Protein AF-A0A8A1MN86-F1 (afdb_monomer)

Foldseek 3Di:
DDDDDDPVNVVVVVVVPDDPPDDPPDDPDPDQPPPPPDPDPPPPCPPPVVVVPDDDDDDDDDDDDFDFPDLADPVCSPPPQQGADPPPPDCPPPDDVVLLVLLVVLVVVDDALVVDDCPCVLVCLVPVDDPVRNVVLLLLLLLQLQLLVLLLCLLPPPPLVRGNRVSNVSSSVSVSVVSVRSNVNSLVVLVSNPVDVVVSVLSPCCCVNPVVSVVLSVQSVCLSPDSPDHPVVSVVSSCCSVPPVCVVVVVVVVD

Solvent-accessible surface area (backbone atoms only — not comparable to full-atom values): 15766 Å² total; per-residue (Å²): 132,84,78,80,77,50,71,70,56,53,53,52,60,56,55,77,69,63,77,79,89,74,77,94,84,62,82,85,76,84,62,66,81,87,48,92,80,53,82,73,88,67,78,82,75,73,61,73,67,79,80,64,80,82,81,85,84,86,75,83,87,80,92,70,95,71,72,58,51,96,85,60,51,83,92,48,51,78,38,78,51,46,34,73,54,94,87,60,89,56,74,72,81,79,82,56,61,69,50,38,49,51,29,53,55,53,63,74,63,70,82,60,62,84,78,63,84,61,84,59,52,63,52,42,61,70,74,68,45,54,74,67,56,49,52,52,52,54,53,49,44,22,45,49,42,51,46,40,56,57,53,44,52,38,46,59,72,42,55,48,65,54,40,51,42,61,49,54,39,54,31,47,55,50,49,52,54,48,45,52,44,49,37,50,39,36,48,50,51,48,58,70,75,42,76,54,64,71,59,41,51,50,34,67,43,20,59,82,69,34,71,75,45,25,57,53,49,55,57,52,51,49,56,64,72,45,79,83,61,51,71,69,57,43,50,54,53,48,50,39,51,68,61,51,71,43,44,65,55,54,57,60,70,75,105

Secondary structure (DSSP, 8-state):
-PPPPPHHHHHHHHHTT------SSS----SSTT-TT----------TTTTS-----PPPPPS------TT--GGGTT-TTTS--TT--S-PSPS-HHHHHHHHHHHTT---GGG---TTHHHHHHHTS-HHHHHHHHHHHHHHHHHHHHHHHHIIIIIHHH---HHHHHHHHHHHHHHHHHHHHHHHHHHHH---HHHHHHHHTHHHH-HHHHHHHHHHHHHHH-SSS-HHHHHHHHHHIIIIITHHHHHHH--

Organism: Ajellomyces capsulatus (NCBI:txid5037)

Mean predicted aligned error: 13.32 Å

Radius of gyration: 23.54 Å; Cα contacts (8 Å, |Δi|>4): 156; chains: 1; bounding box: 57×56×66 Å

pLDDT: mean 78.23, std 20.49, range [31.75, 98.25]

Structure (mmCIF, N/CA/C/O backbone):
data_AF-A0A8A1MN86-F1
#
_entry.id   AF-A0A8A1MN86-F1
#
loop_
_atom_site.group_PDB
_atom_site.id
_atom_site.type_symbol
_atom_site.label_atom_id
_atom_site.label_alt_id
_atom_site.label_comp_id
_atom_site.label_asym_id
_atom_site.label_entity_id
_atom_site.label_seq_id
_atom_site.pdbx_PDB_ins_code
_atom_site.Cartn_x
_atom_site.Cartn_y
_atom_site.Cartn_z
_atom_site.occupancy
_atom_site.B_iso_or_equiv
_atom_site.auth_seq_id
_atom_site.auth_comp_id
_atom_site.auth_asym_id
_atom_site.auth_atom_id
_atom_site.pdbx_PDB_model_num
ATOM 1 N N . MET A 1 1 ? 13.568 -45.804 -14.606 1.00 40.47 1 MET A N 1
ATOM 2 C CA . MET A 1 1 ? 12.428 -45.077 -14.012 1.00 40.47 1 MET A CA 1
ATOM 3 C C . MET A 1 1 ? 12.443 -43.671 -14.574 1.00 40.47 1 MET A C 1
ATOM 5 O O . MET A 1 1 ? 13.408 -42.960 -14.333 1.00 40.47 1 MET A O 1
ATOM 9 N N . ALA A 1 2 ? 11.468 -43.318 -15.412 1.00 44.22 2 ALA A N 1
ATOM 10 C CA . ALA A 1 2 ? 11.360 -41.963 -15.942 1.00 44.22 2 ALA A CA 1
ATOM 11 C C . ALA A 1 2 ? 10.883 -41.044 -14.810 1.00 44.22 2 ALA A C 1
ATOM 13 O O . ALA A 1 2 ? 9.856 -41.322 -14.192 1.00 44.22 2 ALA A O 1
ATOM 14 N N . ALA A 1 3 ? 11.657 -40.007 -14.492 1.00 52.91 3 ALA A N 1
ATOM 15 C CA . ALA A 1 3 ? 11.275 -39.029 -13.483 1.00 52.91 3 ALA A CA 1
ATOM 16 C C . ALA A 1 3 ? 10.025 -38.279 -13.968 1.00 52.91 3 ALA A C 1
ATOM 18 O O . ALA A 1 3 ? 10.046 -37.673 -15.040 1.00 52.91 3 ALA A O 1
ATOM 19 N N . GLN A 1 4 ? 8.933 -38.350 -13.205 1.00 56.44 4 GLN A N 1
ATOM 20 C CA . GLN A 1 4 ? 7.740 -37.554 -13.479 1.00 56.44 4 GLN A CA 1
ATOM 21 C C . GLN A 1 4 ? 8.091 -36.071 -13.344 1.00 56.44 4 GLN A C 1
ATOM 23 O O . GLN A 1 4 ? 8.589 -35.621 -12.312 1.00 56.44 4 GLN A O 1
ATOM 28 N N . VAL A 1 5 ? 7.855 -35.326 -14.419 1.00 62.66 5 VAL A N 1
ATOM 29 C CA . VAL A 1 5 ? 8.044 -33.879 -14.467 1.00 62.66 5 VAL A CA 1
ATOM 30 C C . VAL A 1 5 ? 6.970 -33.238 -13.592 1.00 62.66 5 VAL A C 1
ATOM 32 O O . VAL A 1 5 ? 5.793 -33.576 -13.704 1.00 62.66 5 VAL A O 1
ATOM 35 N N . THR A 1 6 ? 7.372 -32.341 -12.693 1.00 72.75 6 THR A N 1
ATOM 36 C CA . THR A 1 6 ? 6.434 -31.646 -11.809 1.00 72.75 6 THR A CA 1
ATOM 37 C C . THR A 1 6 ? 5.513 -30.722 -12.617 1.00 72.75 6 THR A C 1
ATOM 39 O O . THR A 1 6 ? 5.948 -30.179 -13.637 1.00 72.75 6 THR A O 1
ATOM 42 N N . PRO A 1 7 ? 4.273 -30.471 -12.158 1.00 65.56 7 PRO A N 1
ATOM 43 C CA . PRO A 1 7 ? 3.337 -29.571 -12.842 1.00 65.56 7 PRO A CA 1
ATOM 44 C C . PRO A 1 7 ? 3.921 -28.175 -13.107 1.00 65.56 7 PRO A C 1
ATOM 46 O O . PRO A 1 7 ? 3.705 -27.592 -14.163 1.00 65.56 7 PRO A O 1
ATOM 49 N N . SER A 1 8 ? 4.752 -27.681 -12.186 1.00 60.06 8 SER A N 1
ATOM 50 C CA . SER A 1 8 ? 5.498 -26.426 -12.322 1.00 60.06 8 SER A CA 1
ATOM 51 C C . SER A 1 8 ? 6.498 -26.436 -13.482 1.00 60.06 8 SER A C 1
ATOM 53 O O . SER A 1 8 ? 6.600 -25.458 -14.215 1.00 60.06 8 SER A O 1
ATOM 55 N N . LYS A 1 9 ? 7.196 -27.555 -13.710 1.00 67.06 9 LYS A N 1
ATOM 56 C CA . LYS A 1 9 ? 8.116 -27.699 -14.848 1.00 67.06 9 LYS A CA 1
ATOM 57 C C . LYS A 1 9 ? 7.381 -27.870 -16.177 1.00 67.06 9 LYS A C 1
ATOM 59 O O . LYS A 1 9 ? 7.894 -27.419 -17.192 1.00 67.06 9 LYS A O 1
ATOM 64 N N . GLN A 1 10 ? 6.190 -28.473 -16.173 1.00 66.19 10 GLN A N 1
ATOM 65 C CA . GLN A 1 10 ? 5.333 -28.544 -17.363 1.00 66.19 10 GLN A CA 1
ATOM 66 C C . GLN A 1 10 ? 4.762 -27.172 -17.752 1.00 66.19 10 GLN A C 1
ATOM 68 O O . GLN A 1 10 ? 4.705 -26.849 -18.937 1.00 66.19 10 GLN A O 1
ATOM 73 N N . ALA A 1 11 ? 4.379 -26.345 -16.775 1.00 57.84 11 ALA A N 1
ATOM 74 C CA . ALA A 1 11 ? 3.943 -24.972 -17.030 1.00 57.84 11 ALA A CA 1
ATOM 75 C C . ALA A 1 11 ? 5.092 -24.113 -17.592 1.00 57.84 11 ALA A C 1
ATOM 77 O O . ALA A 1 11 ? 4.921 -23.455 -18.615 1.00 57.84 11 ALA A O 1
ATOM 78 N N . ALA A 1 12 ? 6.287 -24.211 -17.001 1.00 61.62 12 ALA A N 1
ATOM 79 C CA . ALA A 1 12 ? 7.484 -23.508 -17.469 1.00 61.62 12 ALA A CA 1
ATOM 80 C C . ALA A 1 12 ? 7.867 -23.883 -18.915 1.00 61.62 12 ALA A C 1
ATOM 82 O O . ALA A 1 12 ? 8.094 -23.009 -19.746 1.00 61.62 12 ALA A O 1
ATOM 83 N N . SER A 1 13 ? 7.848 -25.179 -19.251 1.00 64.94 13 SER A N 1
ATOM 84 C CA . SER A 1 13 ? 8.153 -25.654 -20.611 1.00 64.94 13 SER A CA 1
ATOM 85 C C . SER A 1 13 ? 7.095 -25.264 -21.649 1.00 64.94 13 SER A C 1
ATOM 87 O O . SER A 1 13 ? 7.366 -25.240 -22.849 1.00 64.94 13 SER A O 1
ATOM 89 N N . SER A 1 14 ? 5.865 -25.000 -21.201 1.00 54.97 14 SER A N 1
ATOM 90 C CA . SER A 1 14 ? 4.783 -24.532 -22.075 1.00 54.97 14 SER A CA 1
ATOM 91 C C . SER A 1 14 ? 4.965 -23.053 -22.434 1.00 54.97 14 SER A C 1
ATOM 93 O O . SER A 1 14 ? 4.653 -22.659 -23.553 1.00 54.97 14 SER A O 1
ATOM 95 N N . LEU A 1 15 ? 5.558 -22.265 -21.530 1.00 55.06 15 LEU A N 1
ATOM 96 C CA . LEU A 1 15 ? 5.885 -20.853 -21.740 1.00 55.06 15 LEU A CA 1
ATOM 97 C C . LEU A 1 15 ? 7.156 -20.651 -22.586 1.00 55.06 15 LEU A C 1
ATOM 99 O O . LEU A 1 15 ? 7.201 -19.723 -23.385 1.00 55.06 15 LEU A O 1
ATOM 103 N N . GLU A 1 16 ? 8.147 -21.551 -22.510 1.00 51.75 16 GLU A N 1
ATOM 104 C CA . GLU A 1 16 ? 9.351 -21.506 -23.371 1.00 51.75 16 GLU A CA 1
ATOM 105 C C . GLU A 1 16 ? 9.037 -21.604 -24.878 1.00 51.75 16 GLU A C 1
ATOM 107 O O . GLU A 1 16 ? 9.824 -21.162 -25.715 1.00 51.75 16 GLU A O 1
ATOM 112 N N . ASN A 1 17 ? 7.882 -22.173 -25.242 1.00 49.62 17 ASN A N 1
ATOM 113 C CA . ASN A 1 17 ? 7.443 -22.303 -26.635 1.00 49.62 17 ASN A CA 1
ATOM 114 C C . ASN A 1 17 ? 6.568 -21.135 -27.118 1.00 49.62 17 ASN A C 1
ATOM 116 O O . ASN A 1 17 ? 6.141 -21.126 -28.278 1.00 49.62 17 ASN A O 1
ATOM 120 N N . LEU A 1 18 ? 6.306 -20.145 -26.261 1.00 43.28 18 LEU A N 1
ATOM 121 C CA . LEU A 1 18 ? 5.440 -19.015 -26.568 1.00 43.28 18 LEU A CA 1
ATOM 122 C C . LEU A 1 18 ? 6.228 -17.970 -27.376 1.00 43.28 18 LEU A C 1
ATOM 124 O O . LEU A 1 18 ? 6.858 -17.065 -26.843 1.00 43.28 18 LEU A O 1
ATOM 128 N N . LYS A 1 19 ? 6.232 -18.122 -28.704 1.00 45.75 19 LYS A N 1
ATOM 129 C CA . LYS A 1 19 ? 6.794 -17.123 -29.624 1.00 45.75 19 LYS A CA 1
ATOM 130 C C . LYS A 1 19 ? 5.759 -16.036 -29.913 1.00 45.75 19 LYS A C 1
ATOM 132 O O . LYS A 1 19 ? 4.949 -16.189 -30.827 1.00 45.75 19 LYS A O 1
ATOM 137 N N . MET A 1 20 ? 5.816 -14.926 -29.181 1.00 46.72 20 MET A N 1
ATOM 138 C CA . MET A 1 20 ? 5.145 -13.682 -29.573 1.00 46.72 20 MET A CA 1
ATOM 139 C C . MET A 1 20 ? 5.966 -13.006 -30.680 1.00 46.72 20 MET A C 1
ATOM 141 O O . MET A 1 20 ? 6.864 -12.203 -30.443 1.00 46.72 20 MET A O 1
ATOM 145 N N . ASN A 1 21 ? 5.689 -13.367 -31.931 1.00 43.12 21 ASN A N 1
ATOM 146 C CA . ASN A 1 21 ? 6.156 -12.582 -33.070 1.00 43.12 21 ASN A CA 1
ATOM 147 C C . ASN A 1 21 ? 5.342 -11.278 -33.119 1.00 43.12 21 ASN A C 1
ATOM 149 O O . ASN A 1 21 ? 4.258 -11.300 -33.693 1.00 43.12 21 ASN A O 1
ATOM 153 N N . ASP A 1 22 ? 5.815 -10.196 -32.489 1.00 38.94 22 ASP A N 1
ATOM 154 C CA . ASP A 1 22 ? 5.748 -8.811 -33.008 1.00 38.94 22 ASP A CA 1
ATOM 155 C C . ASP A 1 22 ? 6.179 -7.772 -31.936 1.00 38.94 22 ASP A C 1
ATOM 157 O O . ASP A 1 22 ? 5.402 -7.360 -31.079 1.00 38.94 22 ASP A O 1
ATOM 161 N N . SER A 1 23 ? 7.432 -7.308 -32.048 1.00 38.44 23 SER A N 1
ATOM 162 C CA . SER A 1 23 ? 8.033 -6.136 -31.371 1.00 38.44 23 SER A CA 1
ATOM 163 C C . SER A 1 23 ? 7.487 -4.811 -31.993 1.00 38.44 23 SER A C 1
ATOM 165 O O . SER A 1 23 ? 6.906 -4.836 -33.088 1.00 38.44 23 SER A O 1
ATOM 167 N N . PRO A 1 24 ? 7.590 -3.632 -31.339 1.00 42.06 24 PRO A N 1
ATOM 168 C CA . PRO A 1 24 ? 6.611 -2.550 -31.428 1.00 42.06 24 PRO A CA 1
ATOM 169 C C . PRO A 1 24 ? 6.801 -1.657 -32.664 1.00 42.06 24 PRO A C 1
ATOM 171 O O . PRO A 1 24 ? 7.414 -0.594 -32.621 1.00 42.06 24 PRO A O 1
ATOM 174 N N . ALA A 1 25 ? 6.193 -2.055 -33.778 1.00 42.00 25 ALA A N 1
ATOM 175 C CA . ALA A 1 25 ? 5.841 -1.137 -34.870 1.00 42.00 25 ALA A CA 1
ATOM 176 C C . ALA A 1 25 ? 4.392 -1.306 -35.359 1.00 42.00 25 ALA A C 1
ATOM 178 O O . ALA A 1 25 ? 3.970 -0.661 -36.320 1.00 42.00 25 ALA A O 1
ATOM 179 N N . LYS A 1 26 ? 3.590 -2.138 -34.690 1.00 42.25 26 LYS A N 1
ATOM 180 C CA . LYS A 1 26 ? 2.160 -2.292 -34.966 1.00 42.25 26 LYS A CA 1
ATOM 181 C C . LYS A 1 26 ? 1.357 -1.975 -33.717 1.00 42.25 26 LYS A C 1
ATOM 183 O O . LYS A 1 26 ? 1.736 -2.345 -32.613 1.00 42.25 26 LYS A O 1
ATOM 188 N N . LYS A 1 27 ? 0.249 -1.256 -33.920 1.00 42.00 27 LYS A N 1
ATOM 189 C CA . LYS A 1 27 ? -0.755 -0.949 -32.896 1.00 42.00 27 LYS A CA 1
ATOM 190 C C . LYS A 1 27 ? -1.044 -2.211 -32.079 1.00 42.00 27 LYS A C 1
ATOM 192 O O . LYS A 1 27 ? -1.456 -3.211 -32.663 1.00 42.00 27 LYS A O 1
ATOM 197 N N . LEU A 1 28 ? -0.829 -2.140 -30.765 1.00 47.41 28 LEU A N 1
ATOM 198 C CA . LEU A 1 28 ? -1.187 -3.196 -29.820 1.00 47.41 28 LEU A CA 1
ATOM 199 C C . LEU A 1 28 ? -2.643 -3.607 -30.066 1.00 47.41 28 LEU A C 1
ATOM 201 O O . LEU A 1 28 ? -3.557 -2.787 -29.950 1.00 47.41 28 LEU A O 1
ATOM 205 N N . ASN A 1 29 ? -2.843 -4.860 -30.476 1.00 46.66 29 ASN A N 1
ATOM 206 C CA . ASN A 1 29 ? -4.165 -5.407 -30.725 1.00 46.66 29 ASN A CA 1
ATOM 207 C C . ASN A 1 29 ? -4.718 -5.972 -29.412 1.00 46.66 29 ASN A C 1
ATOM 209 O O . ASN A 1 29 ? -4.236 -6.982 -28.907 1.00 46.66 29 ASN A O 1
ATOM 213 N N . PHE A 1 30 ? -5.724 -5.307 -28.845 1.00 53.56 30 PHE A N 1
ATOM 214 C CA . PHE A 1 30 ? -6.397 -5.764 -27.628 1.00 53.56 30 PHE A CA 1
ATOM 215 C C . PHE A 1 30 ? -7.511 -6.783 -27.900 1.00 53.56 30 PHE A C 1
ATOM 217 O O . PHE A 1 30 ? -8.149 -7.237 -26.943 1.00 53.56 30 PHE A O 1
ATOM 224 N N . GLU A 1 31 ? -7.747 -7.150 -29.165 1.00 55.16 31 GLU A N 1
ATOM 225 C CA . GLU A 1 31 ? -8.752 -8.144 -29.520 1.00 55.16 31 GLU A CA 1
ATOM 226 C C . GLU A 1 31 ? -8.442 -9.520 -28.904 1.00 55.16 31 GLU A C 1
ATOM 228 O O . GLU A 1 31 ? -7.283 -9.886 -28.701 1.00 55.16 31 GLU A O 1
ATOM 233 N N . PRO A 1 32 ? -9.483 -10.297 -28.557 1.00 52.66 32 PRO A N 1
ATOM 234 C CA . PRO A 1 32 ? -9.331 -11.591 -27.887 1.00 52.66 32 PRO A CA 1
ATOM 235 C C . PRO A 1 32 ? -8.636 -12.659 -28.747 1.00 52.66 32 PRO A C 1
ATOM 237 O O . PRO A 1 32 ? -8.288 -13.725 -28.243 1.00 52.66 32 PRO A O 1
ATOM 240 N N . THR A 1 33 ? -8.418 -12.395 -30.034 1.00 44.88 33 THR A N 1
ATOM 241 C CA . THR A 1 33 ? -7.718 -13.283 -30.963 1.00 44.88 33 THR A CA 1
ATOM 242 C C . THR A 1 33 ? -6.257 -13.475 -30.549 1.00 44.88 33 THR A C 1
ATOM 244 O O . THR A 1 33 ? -5.457 -12.552 -30.663 1.00 44.88 33 THR A O 1
ATOM 247 N N . GLY A 1 34 ? -5.911 -14.683 -30.089 1.00 49.25 34 GLY A N 1
ATOM 248 C CA . GLY A 1 34 ? -4.546 -15.068 -29.701 1.00 49.25 34 GLY A CA 1
ATOM 249 C C . GLY A 1 34 ? -4.262 -15.042 -28.195 1.00 49.25 34 GLY A C 1
ATOM 250 O O . GLY A 1 34 ? -3.182 -15.448 -27.781 1.00 49.25 34 GLY A O 1
ATOM 251 N N . LYS A 1 35 ? -5.220 -14.623 -27.357 1.00 54.03 35 LYS A N 1
ATOM 252 C CA . LYS A 1 35 ? -5.107 -14.784 -25.900 1.00 54.03 35 LYS A CA 1
ATOM 253 C C . LYS A 1 35 ? -5.516 -16.208 -25.531 1.00 54.03 35 LYS A C 1
ATOM 255 O O . LYS A 1 35 ? -6.691 -16.546 -25.631 1.00 54.03 35 LYS A O 1
ATOM 260 N N . GLU A 1 36 ? -4.566 -17.024 -25.076 1.00 61.22 36 GLU A N 1
ATOM 261 C CA . GLU A 1 36 ? -4.849 -18.380 -24.565 1.00 61.22 36 GLU A CA 1
ATOM 262 C C . GLU A 1 36 ? -5.851 -18.348 -23.395 1.00 61.22 36 GLU A C 1
ATOM 264 O O . GLU A 1 36 ? -6.673 -19.247 -23.243 1.00 61.22 36 GLU A O 1
ATOM 269 N N . ASN A 1 37 ? -5.859 -17.241 -22.643 1.00 60.97 37 ASN A N 1
ATOM 270 C CA . ASN A 1 37 ? -6.807 -16.941 -21.572 1.00 60.97 37 ASN A CA 1
ATOM 271 C C . ASN A 1 37 ? -7.916 -15.987 -22.046 1.00 60.97 37 ASN A C 1
ATOM 273 O O . ASN A 1 37 ? -8.083 -14.887 -21.508 1.00 60.97 37 ASN A O 1
ATOM 277 N N . ALA A 1 38 ? -8.668 -16.371 -23.078 1.00 50.22 38 ALA A N 1
ATOM 278 C CA . ALA A 1 38 ? -9.913 -15.676 -23.389 1.00 50.22 38 ALA A CA 1
ATOM 279 C C . ALA A 1 38 ? -10.840 -15.757 -22.158 1.00 50.22 38 ALA A C 1
ATOM 281 O O . ALA A 1 38 ? -10.974 -16.842 -21.583 1.00 50.22 38 ALA A O 1
ATOM 282 N N . PRO A 1 39 ? -11.469 -14.649 -21.718 1.00 49.69 39 PRO A N 1
ATOM 283 C CA . PRO A 1 39 ? -12.408 -14.706 -20.612 1.00 49.69 39 PRO A CA 1
ATOM 284 C C . PRO A 1 39 ? -13.524 -15.674 -20.995 1.00 49.69 39 PRO A C 1
ATOM 286 O O . PRO A 1 39 ? -14.318 -15.398 -21.895 1.00 49.69 39 PRO A O 1
ATOM 289 N N . ILE A 1 40 ? -13.567 -16.825 -20.324 1.00 47.53 40 ILE A N 1
ATOM 290 C CA . ILE A 1 40 ? -14.740 -17.687 -20.364 1.00 47.53 40 ILE A CA 1
ATOM 291 C C . ILE A 1 40 ? -15.877 -16.801 -19.848 1.00 47.53 40 ILE A C 1
ATOM 293 O O . ILE A 1 40 ? -15.734 -16.237 -18.758 1.00 47.53 40 ILE A O 1
ATOM 297 N N . PRO A 1 41 ? -16.981 -16.628 -20.593 1.00 45.06 41 PRO A N 1
ATOM 298 C CA . PRO A 1 41 ? -18.150 -15.935 -20.087 1.00 45.06 41 PRO A CA 1
ATOM 299 C C . PRO A 1 41 ? -18.808 -16.854 -19.056 1.00 45.06 41 PRO A C 1
ATOM 301 O O . PRO A 1 41 ? -19.842 -17.460 -19.307 1.00 45.06 41 PRO A O 1
ATOM 304 N N . VAL A 1 42 ? -18.168 -17.022 -17.900 1.00 39.75 42 VAL A N 1
ATOM 305 C CA . VAL A 1 42 ? -18.829 -17.538 -16.715 1.00 39.75 42 VAL A CA 1
ATOM 306 C C . VAL A 1 42 ? -19.659 -16.362 -16.227 1.00 39.75 42 VAL A C 1
ATOM 308 O O . VAL A 1 42 ? -19.084 -15.330 -15.866 1.00 39.75 42 VAL A O 1
ATOM 311 N N . PRO A 1 43 ? -20.997 -16.443 -16.249 1.00 38.88 43 PRO A N 1
ATOM 312 C CA . PRO A 1 43 ? -21.785 -15.452 -15.555 1.00 38.88 43 PRO A CA 1
ATOM 313 C C . PRO A 1 43 ? -21.347 -15.540 -14.094 1.00 38.88 43 PRO A C 1
ATOM 315 O O . PRO A 1 43 ? -21.466 -16.600 -13.477 1.00 38.88 43 PRO A O 1
ATOM 318 N N . LEU A 1 44 ? -20.813 -14.450 -13.545 1.00 44.72 44 LEU A N 1
ATOM 319 C CA . LEU A 1 44 ? -20.799 -14.255 -12.102 1.00 44.72 44 LEU A CA 1
ATOM 320 C C . LEU A 1 44 ? -22.270 -14.219 -11.683 1.00 44.72 44 LEU A C 1
ATOM 322 O O . LEU A 1 44 ? -22.888 -13.159 -11.630 1.00 44.72 44 LEU A O 1
ATOM 326 N N . VAL A 1 45 ? -22.859 -15.394 -11.461 1.00 38.78 45 VAL A N 1
ATOM 327 C CA . VAL A 1 45 ? -24.123 -15.518 -10.750 1.00 38.78 45 VAL A CA 1
ATOM 328 C C . VAL A 1 45 ? -23.785 -15.176 -9.306 1.00 38.78 45 VAL A C 1
ATOM 330 O O . VAL A 1 45 ? -23.480 -16.038 -8.489 1.00 38.78 45 VAL A O 1
ATOM 333 N N . LEU A 1 46 ? -23.748 -13.876 -9.017 1.00 46.38 46 LEU A N 1
ATOM 334 C CA . LEU A 1 46 ? -23.972 -13.374 -7.673 1.00 46.38 46 LEU A CA 1
ATOM 335 C C . LEU A 1 46 ? -25.377 -13.837 -7.307 1.00 46.38 46 LEU A C 1
ATOM 337 O O . LEU A 1 46 ? -26.351 -13.276 -7.803 1.00 46.38 46 LEU A O 1
ATOM 341 N N . ASP A 1 47 ? -25.465 -14.914 -6.531 1.00 41.00 47 ASP A N 1
ATOM 342 C CA . ASP A 1 47 ? -26.730 -15.433 -6.031 1.00 41.00 47 ASP A CA 1
ATOM 343 C C . ASP A 1 47 ? -27.429 -14.331 -5.209 1.00 41.00 47 ASP A C 1
ATOM 345 O O . ASP A 1 47 ? -26.933 -13.952 -4.140 1.00 41.00 47 ASP A O 1
ATOM 349 N N . PRO A 1 48 ? -28.559 -13.774 -5.685 1.00 46.19 48 PRO A N 1
ATOM 350 C CA . PRO A 1 48 ? -29.264 -12.700 -4.992 1.00 46.19 48 PRO A CA 1
ATOM 351 C C . PRO A 1 48 ? -29.837 -13.132 -3.633 1.00 46.19 48 PRO A C 1
ATOM 353 O O . PRO A 1 48 ? -30.236 -12.271 -2.846 1.00 46.19 48 PRO A O 1
ATOM 356 N N . GLU A 1 49 ? -29.901 -14.437 -3.339 1.00 39.34 49 GLU A N 1
ATOM 357 C CA . GLU A 1 49 ? -30.372 -14.945 -2.046 1.00 39.34 49 GLU A CA 1
ATOM 358 C C . GLU A 1 49 ? -29.326 -14.844 -0.929 1.00 39.34 49 GLU A C 1
ATOM 360 O O . GLU A 1 49 ? -29.701 -14.726 0.241 1.00 39.34 49 GLU A O 1
ATOM 365 N N . LEU A 1 50 ? -28.029 -14.800 -1.257 1.00 43.78 50 LEU A N 1
ATOM 366 C CA . LEU A 1 50 ? -26.954 -14.648 -0.265 1.00 43.78 50 LEU A CA 1
ATOM 367 C C . LEU A 1 50 ? -26.898 -13.239 0.352 1.00 43.78 50 LEU A C 1
ATOM 369 O O . LEU A 1 50 ? -26.356 -13.070 1.441 1.00 43.78 50 LEU A O 1
ATOM 373 N N . LEU A 1 51 ? -27.520 -12.247 -0.294 1.00 42.75 51 LEU A N 1
ATOM 374 C CA . LEU A 1 51 ? -27.673 -10.877 0.214 1.00 42.75 51 LEU A CA 1
ATOM 375 C C . LEU A 1 51 ? -28.958 -10.662 1.037 1.00 42.75 51 LEU A C 1
ATOM 377 O O . LEU A 1 51 ? -29.146 -9.581 1.587 1.00 42.75 51 LEU A O 1
ATOM 381 N N . LYS A 1 52 ? -29.855 -11.658 1.130 1.00 38.19 52 LYS A N 1
ATOM 382 C CA . LYS A 1 52 ? -31.189 -11.503 1.748 1.00 38.19 52 LYS A CA 1
ATOM 383 C C . LYS A 1 52 ? -31.383 -12.197 3.097 1.00 38.19 52 LYS A C 1
ATOM 385 O O . LYS A 1 52 ? -32.447 -12.053 3.691 1.00 38.19 52 LYS A O 1
ATOM 390 N N . LYS A 1 53 ? -30.397 -12.933 3.615 1.00 35.53 53 LYS A N 1
ATOM 391 C CA . LYS A 1 53 ? -30.513 -13.624 4.915 1.00 35.53 53 LYS A CA 1
ATOM 392 C C . LYS A 1 53 ? -29.659 -12.974 5.998 1.00 35.53 53 LYS A C 1
ATOM 394 O O . LYS A 1 53 ? -28.797 -13.616 6.585 1.00 35.53 53 LYS A O 1
ATOM 399 N N . THR A 1 54 ? -29.957 -11.720 6.305 1.00 35.41 54 THR A N 1
ATOM 400 C CA . THR A 1 54 ? -29.477 -11.063 7.529 1.00 35.41 54 THR A CA 1
ATOM 401 C C . THR A 1 54 ? -30.524 -10.070 8.031 1.00 35.41 54 THR A C 1
ATOM 403 O O . THR A 1 54 ? -30.275 -8.882 8.173 1.00 35.41 54 THR A O 1
ATOM 406 N N . GLU A 1 55 ? -31.724 -10.571 8.328 1.00 35.09 55 GLU A N 1
ATOM 407 C CA . GLU A 1 55 ? -32.699 -9.868 9.169 1.00 35.09 55 GLU A CA 1
ATOM 408 C C . GLU A 1 55 ? -33.030 -10.762 10.370 1.00 35.09 55 GLU A C 1
ATOM 410 O O . GLU A 1 55 ? -33.572 -11.852 10.234 1.00 35.09 55 GLU A O 1
ATOM 415 N N . THR A 1 56 ? -32.459 -10.412 11.521 1.00 36.06 56 THR A N 1
ATOM 416 C CA . THR A 1 56 ? -33.110 -9.858 12.723 1.00 36.06 56 THR A CA 1
ATOM 417 C C . THR A 1 56 ? -33.323 -10.869 13.855 1.00 36.06 56 THR A C 1
ATOM 419 O O . THR A 1 56 ? -34.197 -11.725 13.842 1.00 36.06 56 THR A O 1
ATOM 422 N N . SER A 1 57 ? -32.547 -10.679 14.924 1.00 31.75 57 SER A N 1
ATOM 423 C CA . SER A 1 57 ? -32.976 -10.972 16.292 1.00 31.75 57 SER A CA 1
ATOM 424 C C . SER A 1 57 ? -32.614 -9.757 17.142 1.00 31.75 57 SER A C 1
ATOM 426 O O . SER A 1 57 ? -31.532 -9.685 17.721 1.00 31.75 57 SER A O 1
ATOM 428 N N . ALA A 1 58 ? -33.509 -8.770 17.166 1.00 35.66 58 ALA A N 1
ATOM 429 C CA . ALA A 1 58 ? -33.362 -7.570 17.977 1.00 35.66 58 ALA A CA 1
ATOM 430 C C . ALA A 1 58 ? -33.435 -7.925 19.474 1.00 35.66 58 ALA A C 1
ATOM 432 O O . ALA A 1 58 ? -34.469 -8.385 19.963 1.00 35.66 58 ALA A O 1
ATOM 433 N N . ARG A 1 59 ? -32.345 -7.697 20.215 1.00 36.56 59 ARG A N 1
ATOM 434 C CA . ARG A 1 59 ? -32.386 -7.567 21.680 1.00 36.56 59 ARG A CA 1
ATOM 435 C C . ARG A 1 59 ? -32.678 -6.109 22.030 1.00 36.56 59 ARG A C 1
ATOM 437 O O . ARG A 1 59 ? -32.183 -5.202 21.369 1.00 36.56 59 ARG A O 1
ATOM 444 N N . LYS A 1 60 ? -33.528 -5.901 23.040 1.00 32.38 60 LYS A N 1
ATOM 445 C CA . LYS A 1 60 ? -33.905 -4.570 23.535 1.00 32.38 60 LYS A CA 1
ATOM 446 C C . LYS A 1 60 ? -32.681 -3.838 24.117 1.00 32.38 60 LYS A C 1
ATOM 448 O O . LYS A 1 60 ? -31.846 -4.517 24.713 1.00 32.38 60 LYS A O 1
ATOM 453 N N . PRO A 1 61 ? -32.595 -2.501 23.996 1.00 36.09 61 PRO A N 1
ATOM 454 C CA . PRO A 1 61 ? -31.490 -1.734 24.556 1.00 36.09 61 PRO A CA 1
ATOM 455 C C . PRO A 1 61 ? -31.655 -1.570 26.071 1.00 36.09 61 PRO A C 1
ATOM 457 O O . PRO A 1 61 ? -32.734 -1.204 26.539 1.00 36.09 61 PRO A O 1
ATOM 460 N N . GLU A 1 62 ? -30.581 -1.821 26.819 1.00 36.34 62 GLU A N 1
ATOM 461 C CA . GLU A 1 62 ? -30.396 -1.269 28.164 1.00 36.34 62 GLU A CA 1
ATOM 462 C C . GLU A 1 62 ? -29.738 0.112 28.048 1.00 36.34 62 GLU A C 1
ATOM 464 O O . GLU A 1 62 ? -28.875 0.343 27.201 1.00 36.34 62 GLU A O 1
ATOM 469 N N . GLU A 1 63 ? -30.216 1.045 28.869 1.00 34.88 63 GLU A N 1
ATOM 470 C CA . GLU A 1 63 ? -29.949 2.478 28.781 1.00 34.88 63 GLU A CA 1
ATOM 471 C C . GLU A 1 63 ? -28.509 2.854 29.155 1.00 34.88 63 GLU A C 1
ATOM 473 O O . GLU A 1 63 ? -28.014 2.566 30.245 1.00 34.88 63 GLU A O 1
ATOM 478 N N . GLY A 1 64 ? -27.875 3.593 28.249 1.00 36.97 64 GLY A N 1
ATOM 479 C CA . GLY A 1 64 ? -26.648 4.347 28.463 1.00 36.97 64 GLY A CA 1
ATOM 480 C C . GLY A 1 64 ? -26.263 5.015 27.150 1.00 36.97 64 GLY A C 1
ATOM 481 O O . GLY A 1 64 ? -25.710 4.357 26.276 1.00 36.97 64 GLY A O 1
ATOM 482 N N . GLU A 1 65 ? -26.605 6.294 26.969 1.00 39.75 65 GLU A N 1
ATOM 483 C CA . GLU A 1 65 ? -26.286 7.051 25.750 1.00 39.75 65 GLU A CA 1
ATOM 484 C C . GLU A 1 65 ? -24.767 7.094 25.518 1.00 39.75 65 GLU A C 1
ATOM 486 O O . GLU A 1 65 ? -24.044 7.918 26.082 1.00 39.75 65 GLU A O 1
ATOM 491 N N . LYS A 1 66 ? -24.267 6.195 24.667 1.00 46.94 66 LYS A N 1
ATOM 492 C CA . LYS A 1 66 ? -22.917 6.263 24.111 1.00 46.94 66 LYS A CA 1
ATOM 493 C C . LYS A 1 66 ? -22.974 7.144 22.869 1.00 46.94 66 LYS A C 1
ATOM 495 O O . LYS A 1 66 ? -23.682 6.830 21.915 1.00 46.94 66 LYS A O 1
ATOM 500 N N . LYS A 1 67 ? -22.241 8.258 22.872 1.00 45.81 67 LYS A N 1
ATOM 501 C CA . LYS A 1 67 ? -22.082 9.087 21.672 1.00 45.81 67 LYS A CA 1
ATOM 502 C C . LYS A 1 67 ? -21.295 8.292 20.630 1.00 45.81 67 LYS A C 1
ATOM 504 O O . LYS A 1 67 ? -20.124 7.991 20.837 1.00 45.81 67 LYS A O 1
ATOM 509 N N . ALA A 1 68 ? -21.963 7.919 19.544 1.00 50.41 68 ALA A N 1
ATOM 510 C CA . ALA A 1 68 ? -21.308 7.370 18.366 1.00 50.41 68 ALA A CA 1
ATOM 511 C C . ALA A 1 68 ? -20.570 8.498 17.629 1.00 50.41 68 ALA A C 1
ATOM 513 O O . ALA A 1 68 ? -21.090 9.613 17.525 1.00 50.41 68 ALA A O 1
ATOM 514 N N . LEU A 1 69 ? -19.377 8.207 17.108 1.00 58.47 69 LEU A N 1
ATOM 515 C CA . LEU A 1 69 ? -18.660 9.125 16.223 1.00 58.47 69 LEU A CA 1
ATOM 516 C C . LEU A 1 69 ? -19.515 9.465 15.003 1.00 58.47 69 LEU A C 1
ATOM 518 O O . LEU A 1 69 ? -20.259 8.628 14.483 1.00 58.47 69 LEU A O 1
ATOM 522 N N . THR A 1 70 ? -19.364 10.688 14.502 1.00 54.34 70 THR A N 1
ATOM 523 C CA . THR A 1 70 ? -19.976 11.121 13.243 1.00 54.34 70 THR A CA 1
ATOM 524 C C . THR A 1 70 ? -19.536 10.200 12.103 1.00 54.34 70 THR A C 1
ATOM 526 O O . THR A 1 70 ? -18.379 10.241 11.701 1.00 54.34 70 THR A O 1
ATOM 529 N N . GLY A 1 71 ? -20.454 9.376 11.588 1.00 59.88 71 GLY A N 1
ATOM 530 C CA . GLY A 1 71 ? -20.201 8.434 10.488 1.00 59.88 71 GLY A CA 1
ATOM 531 C C . GLY A 1 71 ? -20.325 6.951 10.857 1.00 59.88 71 GLY A C 1
ATOM 532 O O . GLY A 1 71 ? -20.431 6.124 9.955 1.00 59.88 71 GLY A O 1
ATOM 533 N N . VAL A 1 72 ? -20.382 6.606 12.148 1.00 65.94 72 VAL A N 1
ATOM 534 C CA . VAL A 1 72 ? -20.608 5.225 12.606 1.00 65.94 72 VAL A CA 1
ATOM 535 C C . VAL A 1 72 ? -22.106 4.932 12.613 1.00 65.94 72 VAL A C 1
ATOM 537 O O . VAL A 1 72 ? -22.904 5.711 13.146 1.00 65.94 72 VAL A O 1
ATOM 540 N N . LYS A 1 73 ? -22.520 3.819 11.999 1.00 73.12 73 LYS A N 1
ATOM 541 C CA . LYS A 1 73 ? -23.942 3.466 11.920 1.00 73.12 73 LYS A CA 1
ATOM 542 C C . LYS A 1 73 ? -24.466 3.046 13.291 1.00 73.12 73 LYS A C 1
ATOM 544 O O . LYS A 1 73 ? -23.734 2.494 14.102 1.00 73.12 73 LYS A O 1
ATOM 549 N N . ALA A 1 74 ? -25.765 3.229 13.535 1.00 73.00 74 ALA A N 1
ATOM 550 C CA . ALA A 1 74 ? -26.392 2.864 14.813 1.00 73.00 74 ALA A CA 1
ATOM 551 C C . ALA A 1 74 ? -26.182 1.382 15.192 1.00 73.00 74 ALA A C 1
ATOM 553 O O . ALA A 1 74 ? -26.060 1.060 16.367 1.00 73.00 74 ALA A O 1
ATOM 554 N N . LEU A 1 75 ? -26.085 0.499 14.192 1.00 79.75 75 LEU A N 1
ATOM 555 C CA . LEU A 1 75 ? -25.800 -0.932 14.363 1.00 79.75 75 LEU A CA 1
ATOM 556 C C . LEU A 1 75 ? -24.371 -1.214 14.864 1.00 79.75 75 LEU A C 1
ATOM 558 O O . LEU A 1 75 ? -24.114 -2.291 15.383 1.00 79.75 75 LEU A O 1
ATOM 562 N N . GLU A 1 76 ? -23.456 -0.261 14.701 1.00 84.81 76 GLU A N 1
ATOM 563 C CA . GLU A 1 76 ? -22.033 -0.367 15.037 1.00 84.81 76 GLU A CA 1
ATOM 564 C C . GLU A 1 76 ? -21.673 0.460 16.278 1.00 84.81 76 GLU A C 1
ATOM 566 O O . GLU A 1 76 ? -20.534 0.439 16.735 1.00 84.81 76 GLU A O 1
ATOM 571 N N . ALA A 1 77 ? -22.636 1.188 16.855 1.00 80.12 77 ALA A N 1
ATOM 572 C CA . ALA A 1 77 ? -22.413 2.034 18.026 1.00 80.12 77 ALA A CA 1
ATOM 573 C C . ALA A 1 77 ? -21.935 1.231 19.2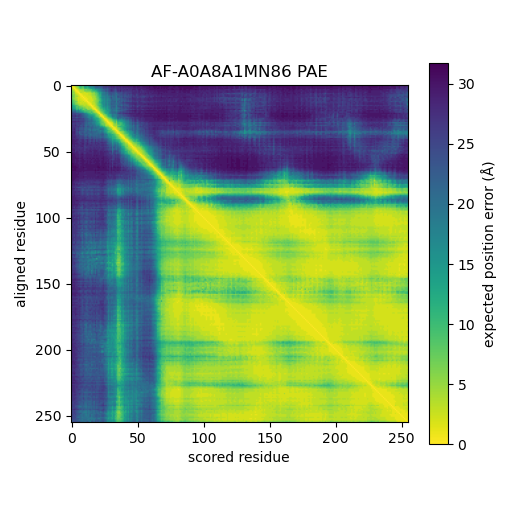51 1.00 80.12 77 ALA A C 1
ATOM 575 O O . ALA A 1 77 ? -21.241 1.758 20.127 1.00 80.12 77 ALA A O 1
ATOM 576 N N . ASP A 1 78 ? -22.274 -0.059 19.303 1.00 86.38 78 ASP A N 1
ATOM 577 C CA . ASP A 1 78 ? -21.839 -0.965 20.359 1.00 86.38 78 ASP A CA 1
ATOM 578 C C . ASP A 1 78 ? -20.437 -1.552 20.142 1.00 86.38 78 ASP A C 1
ATOM 580 O O . ASP A 1 78 ? -19.874 -2.099 21.094 1.00 86.38 78 ASP A O 1
ATOM 584 N N . GLU A 1 79 ? -19.827 -1.363 18.965 1.00 89.56 79 GLU A N 1
ATOM 585 C CA . GLU A 1 79 ? -18.520 -1.932 18.633 1.00 89.56 79 GLU A CA 1
ATOM 586 C C . GLU A 1 79 ? -17.383 -1.290 19.447 1.00 89.56 79 GLU A C 1
ATOM 588 O O . GLU A 1 79 ? -17.092 -0.09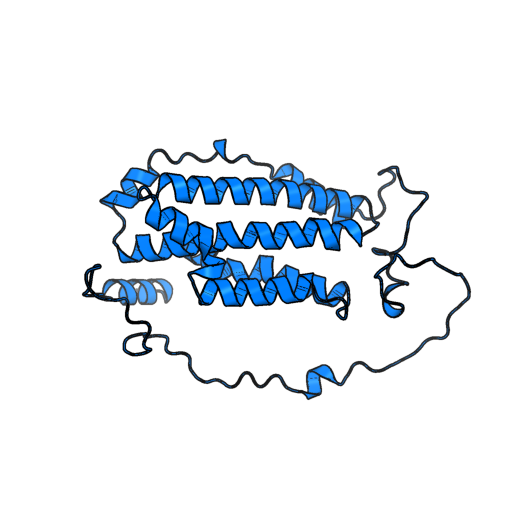8 19.285 1.00 89.56 79 GLU A O 1
ATOM 593 N N . PRO A 1 80 ? -16.665 -2.056 20.294 1.00 89.81 80 PRO A N 1
ATOM 594 C CA . PRO A 1 80 ? -15.646 -1.500 21.189 1.00 89.81 80 PRO A CA 1
ATOM 595 C C . PRO A 1 80 ? -14.478 -0.810 20.476 1.00 89.81 80 PRO A C 1
ATOM 597 O O . PRO A 1 80 ? -13.813 0.038 21.071 1.00 89.81 80 PRO A O 1
ATOM 600 N N . LEU A 1 81 ? -14.197 -1.187 19.224 1.00 90.00 81 LEU A N 1
ATOM 601 C CA . LEU A 1 81 ? -13.126 -0.589 18.422 1.00 90.00 81 LEU A CA 1
ATOM 602 C C . LEU A 1 81 ? -13.469 0.825 17.933 1.00 90.00 81 LEU A C 1
ATOM 604 O O . LEU A 1 81 ? -12.555 1.616 17.692 1.00 90.00 81 LEU A O 1
ATOM 608 N N . LEU A 1 82 ? -14.763 1.131 17.799 1.00 89.94 82 LEU A N 1
ATOM 609 C CA . LEU A 1 82 ? -15.285 2.367 17.206 1.00 89.94 82 LEU A CA 1
ATOM 610 C C . LEU A 1 82 ? -15.842 3.338 18.257 1.00 89.94 82 LEU A C 1
ATOM 612 O O . LEU A 1 82 ? -16.149 4.485 17.950 1.00 89.94 82 LEU A O 1
ATOM 616 N N . GLN A 1 83 ? -15.976 2.902 19.509 1.00 86.19 83 GLN A N 1
ATOM 617 C CA . GLN A 1 83 ? -16.467 3.746 20.597 1.00 86.19 83 GLN A CA 1
ATOM 618 C C . GLN A 1 83 ? -15.435 4.790 21.019 1.00 86.19 83 GLN A C 1
ATOM 620 O O . GLN A 1 83 ? -14.268 4.470 21.260 1.00 86.19 83 GLN A O 1
ATOM 625 N N . GLU A 1 84 ? -15.885 6.037 21.182 1.00 81.38 84 GLU A N 1
ATOM 626 C CA . GLU A 1 84 ? -15.049 7.104 21.727 1.00 81.38 84 GLU A CA 1
ATOM 627 C C . GLU A 1 84 ? -14.480 6.709 23.091 1.00 81.38 84 GLU A C 1
ATOM 629 O O . GLU A 1 84 ? -15.176 6.201 23.974 1.00 81.38 84 GLU A O 1
ATOM 634 N N . ASN A 1 85 ? -13.193 6.988 23.281 1.00 74.50 85 ASN A N 1
ATOM 635 C CA . ASN A 1 85 ? -12.510 6.725 24.537 1.00 74.50 85 ASN A CA 1
ATOM 636 C C . ASN A 1 85 ? -11.815 7.994 25.048 1.00 74.50 85 ASN A C 1
ATOM 638 O O . ASN A 1 85 ? -10.584 8.083 25.014 1.00 74.50 85 ASN A O 1
ATOM 642 N N . PRO A 1 86 ? -12.587 8.984 25.538 1.00 71.81 86 PRO A N 1
ATOM 643 C CA . PRO A 1 86 ? -12.064 10.299 25.915 1.00 71.81 86 PRO A CA 1
ATOM 644 C C . PRO A 1 86 ? -11.075 10.251 27.087 1.00 71.81 86 PRO A C 1
ATOM 646 O O . PRO A 1 86 ? -10.370 11.219 27.333 1.00 71.81 86 PRO A O 1
ATOM 649 N N . ASN A 1 87 ? -10.993 9.133 27.813 1.00 70.62 87 ASN A N 1
ATOM 650 C CA . ASN A 1 87 ? -10.139 8.996 28.993 1.00 70.62 87 ASN A CA 1
ATOM 651 C C . ASN A 1 87 ? -8.831 8.238 28.713 1.00 70.62 87 ASN A C 1
ATOM 653 O O . ASN A 1 87 ? -8.066 7.981 29.643 1.00 70.62 87 ASN A O 1
ATOM 657 N N . ARG A 1 88 ? -8.557 7.856 27.457 1.00 72.69 88 ARG A N 1
ATOM 658 C CA . ARG A 1 88 ? -7.397 7.028 27.094 1.00 72.69 88 ARG A CA 1
ATOM 659 C C . ARG A 1 88 ? -6.472 7.724 26.097 1.00 72.69 88 ARG A C 1
ATOM 661 O O . ARG A 1 88 ? -6.240 7.240 24.996 1.00 72.69 88 ARG A O 1
ATOM 668 N N . PHE A 1 89 ? -5.898 8.842 26.534 1.00 69.88 89 PHE A N 1
ATOM 669 C CA . PHE A 1 89 ? -4.787 9.506 25.837 1.00 69.88 89 PHE A CA 1
ATOM 670 C C . PHE A 1 89 ? -3.424 8.865 26.126 1.00 69.88 89 PHE A C 1
ATOM 672 O O . PHE A 1 89 ? -2.440 9.164 25.457 1.00 69.88 89 PHE A O 1
ATOM 679 N N . VAL A 1 90 ? -3.357 7.986 27.129 1.00 75.62 90 VAL A N 1
ATOM 680 C CA . VAL A 1 90 ? -2.154 7.233 27.485 1.00 75.62 90 VAL A CA 1
ATOM 681 C C . VAL A 1 90 ? -2.254 5.805 26.957 1.00 75.62 90 VAL A C 1
ATOM 683 O O . VAL A 1 90 ? -3.296 5.155 27.059 1.00 75.62 90 VAL A O 1
ATOM 686 N N . LEU A 1 91 ? -1.156 5.313 26.384 1.00 81.56 91 LEU A N 1
ATOM 687 C CA . LEU A 1 91 ? -1.096 3.978 25.789 1.00 81.56 91 LEU A CA 1
ATOM 688 C C . LEU A 1 91 ? -1.206 2.869 26.851 1.00 81.56 91 LEU A C 1
ATOM 690 O O . LEU A 1 91 ? -1.889 1.864 26.648 1.00 81.56 91 LEU A O 1
ATOM 694 N N . PHE A 1 92 ? -0.558 3.070 27.999 1.00 84.31 92 PHE A N 1
ATOM 695 C CA . PHE A 1 92 ? -0.563 2.120 29.105 1.00 84.31 92 PHE A CA 1
ATOM 696 C C . PHE A 1 92 ? -1.676 2.424 30.120 1.00 84.31 92 PHE A C 1
ATOM 698 O O . PHE A 1 92 ? -1.947 3.595 30.388 1.00 84.31 92 PHE A O 1
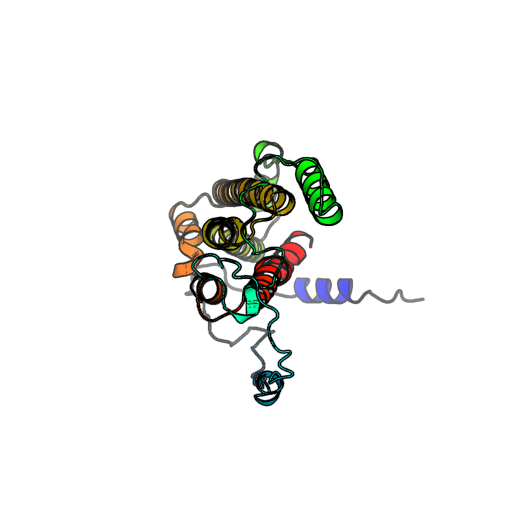ATOM 705 N N . PRO A 1 93 ? -2.284 1.392 30.735 1.00 89.50 93 PRO A N 1
ATOM 706 C CA . PRO A 1 93 ? -2.047 -0.040 30.514 1.00 89.50 93 PRO A CA 1
ATOM 707 C C . PRO A 1 93 ? -2.633 -0.548 29.181 1.00 89.50 93 PRO A C 1
ATOM 709 O O . PRO A 1 93 ? -3.658 -0.050 28.706 1.00 89.50 93 PRO A O 1
ATOM 712 N N . LEU A 1 94 ? -1.977 -1.551 28.582 1.00 90.62 94 LEU A N 1
ATOM 713 C CA . LEU A 1 94 ? -2.443 -2.193 27.348 1.00 90.62 94 LEU A CA 1
ATOM 714 C C . LEU A 1 94 ? -3.723 -2.991 27.618 1.00 90.62 94 LEU A C 1
ATOM 716 O O . LEU A 1 94 ? -3.812 -3.729 28.599 1.00 90.62 94 LEU A O 1
ATOM 720 N N . LYS A 1 95 ? -4.709 -2.851 26.730 1.00 90.56 95 LYS A N 1
ATOM 721 C CA . LYS A 1 95 ? -5.967 -3.607 26.770 1.00 90.56 95 LYS A CA 1
ATOM 722 C C . LYS A 1 95 ? -5.970 -4.698 25.704 1.00 90.56 95 LYS A C 1
ATOM 724 O O . LYS A 1 95 ? -6.290 -5.843 26.008 1.00 90.56 95 LYS A O 1
ATOM 729 N N . TYR A 1 96 ? -5.547 -4.362 24.485 1.00 93.94 96 TYR A N 1
ATOM 730 C CA . TYR A 1 96 ? -5.558 -5.273 23.340 1.00 93.94 96 TYR A CA 1
ATOM 731 C C . TYR A 1 96 ? -4.147 -5.763 23.015 1.00 93.94 96 TYR A C 1
ATOM 733 O O . TYR A 1 96 ? -3.454 -5.226 22.152 1.00 93.94 96 TYR A O 1
ATOM 741 N N . HIS A 1 97 ? -3.720 -6.802 23.732 1.00 94.94 97 HIS A N 1
ATOM 742 C CA . HIS A 1 97 ? -2.366 -7.345 23.625 1.00 94.94 97 HIS A CA 1
ATOM 743 C C . HIS A 1 97 ? -2.075 -7.946 22.245 1.00 94.94 97 HIS A C 1
ATOM 745 O O . HIS A 1 97 ? -0.966 -7.793 21.749 1.00 94.94 97 HIS A O 1
ATOM 751 N N . GLU A 1 98 ? -3.062 -8.572 21.603 1.00 96.81 98 GLU A N 1
ATOM 752 C CA . GLU A 1 98 ? -2.911 -9.175 20.271 1.00 96.81 98 GLU A CA 1
ATOM 753 C C . GLU A 1 98 ? -2.635 -8.115 19.194 1.00 96.81 98 GLU A C 1
ATOM 755 O O . GLU A 1 98 ? -1.695 -8.248 18.413 1.00 96.81 98 GLU A O 1
ATOM 760 N N . ILE A 1 99 ? -3.388 -7.008 19.213 1.00 95.88 99 ILE A N 1
ATOM 761 C CA . ILE A 1 99 ? -3.179 -5.871 18.303 1.00 95.88 99 ILE A CA 1
ATOM 762 C C . ILE A 1 99 ? -1.802 -5.248 18.552 1.00 95.88 99 ILE A C 1
ATOM 764 O O . ILE A 1 99 ? -1.050 -4.989 17.614 1.00 95.88 99 ILE A O 1
ATOM 768 N N . TRP A 1 100 ? -1.436 -5.059 19.822 1.00 96.19 100 TRP A N 1
ATOM 769 C CA . TRP A 1 100 ? -0.126 -4.518 20.175 1.00 96.19 100 TRP A CA 1
ATOM 770 C C . TRP A 1 100 ? 1.029 -5.416 19.719 1.00 96.19 100 TRP A C 1
ATOM 772 O O . TRP A 1 100 ? 2.045 -4.918 19.239 1.00 96.19 100 TRP A O 1
ATOM 782 N N . GLN A 1 101 ? 0.878 -6.737 19.830 1.00 97.69 101 GLN A N 1
ATOM 783 C CA . GLN A 1 101 ? 1.861 -7.696 19.325 1.00 97.69 101 GLN A CA 1
ATOM 784 C C . GLN A 1 101 ? 2.015 -7.599 17.806 1.00 97.69 101 GLN A C 1
ATOM 786 O O . GLN A 1 101 ? 3.145 -7.631 17.322 1.00 97.69 101 GLN A O 1
ATOM 791 N N . MET A 1 102 ? 0.919 -7.435 17.057 1.00 97.75 102 MET A N 1
ATOM 792 C CA . MET A 1 102 ? 0.995 -7.208 15.609 1.00 97.75 102 MET A CA 1
ATOM 793 C C . MET A 1 102 ? 1.714 -5.899 15.282 1.00 97.75 102 MET A C 1
ATOM 795 O O . MET A 1 102 ? 2.567 -5.889 14.399 1.00 97.75 102 MET A O 1
ATOM 799 N N . TYR A 1 103 ? 1.457 -4.829 16.038 1.00 97.44 103 TYR A N 1
ATOM 800 C CA . TYR A 1 103 ? 2.187 -3.568 15.877 1.00 97.44 103 TYR A CA 1
ATOM 801 C C . TYR A 1 103 ? 3.680 -3.750 16.135 1.00 97.44 103 TYR A C 1
ATOM 803 O O . TYR A 1 103 ? 4.487 -3.362 15.301 1.00 97.44 103 TYR A O 1
ATOM 811 N N . LYS A 1 104 ? 4.067 -4.412 17.230 1.00 97.81 104 LYS A N 1
ATOM 812 C CA . LYS A 1 104 ? 5.482 -4.686 17.517 1.00 97.81 104 LYS A CA 1
ATOM 813 C C . LYS A 1 104 ? 6.142 -5.577 16.472 1.00 97.81 104 LYS A C 1
ATOM 815 O O . LYS A 1 104 ? 7.318 -5.394 16.180 1.00 97.81 104 LYS A O 1
ATOM 820 N N . LYS A 1 105 ? 5.398 -6.515 15.887 1.00 97.88 105 LYS A N 1
ATOM 821 C CA . LYS A 1 105 ? 5.884 -7.334 14.774 1.00 97.88 105 LYS A CA 1
ATOM 822 C C . LYS A 1 105 ? 6.125 -6.490 13.517 1.00 97.88 105 LYS A C 1
ATOM 824 O O . LYS A 1 105 ? 7.153 -6.672 12.871 1.00 97.88 105 LYS A O 1
ATOM 829 N N . ALA A 1 106 ? 5.209 -5.576 13.192 1.00 97.31 106 ALA A N 1
ATOM 830 C CA . ALA A 1 106 ? 5.364 -4.650 12.073 1.00 97.31 106 ALA A CA 1
ATOM 831 C C . ALA A 1 106 ? 6.532 -3.677 12.307 1.00 97.31 106 ALA A C 1
ATOM 833 O O . ALA A 1 106 ? 7.407 -3.569 11.458 1.00 97.31 106 ALA A O 1
ATOM 834 N N . GLU A 1 107 ? 6.610 -3.067 13.493 1.00 97.44 107 GLU A N 1
ATOM 835 C CA . GLU A 1 107 ? 7.690 -2.154 13.895 1.00 97.44 107 GLU A CA 1
ATOM 836 C C . GLU A 1 107 ? 9.072 -2.815 13.804 1.00 97.44 107 GLU A C 1
ATOM 838 O O . GLU A 1 107 ? 10.021 -2.214 13.308 1.00 97.44 107 GLU A O 1
ATOM 843 N N . ALA A 1 108 ? 9.185 -4.079 14.223 1.00 97.62 108 ALA A N 1
ATOM 844 C CA . ALA A 1 108 ? 10.422 -4.853 14.114 1.00 97.62 108 ALA A CA 1
ATOM 845 C C . ALA A 1 108 ? 10.815 -5.206 12.666 1.00 97.62 108 ALA A C 1
ATOM 847 O O . ALA A 1 108 ? 11.904 -5.732 12.452 1.00 97.62 108 ALA A O 1
ATOM 848 N N . SER A 1 109 ? 9.935 -4.947 11.697 1.00 97.19 109 SER A N 1
ATOM 849 C CA . SER A 1 109 ? 10.138 -5.207 10.268 1.00 97.19 109 SER A CA 1
ATOM 850 C C . SER A 1 109 ? 10.364 -3.917 9.471 1.00 97.19 109 SER A C 1
ATOM 852 O O . SER A 1 109 ? 10.182 -3.921 8.258 1.00 97.19 109 SER A O 1
ATOM 854 N N . PHE A 1 110 ? 10.710 -2.812 10.139 1.00 97.69 110 PHE A N 1
ATOM 855 C CA . PHE A 1 110 ? 11.065 -1.558 9.480 1.00 97.69 110 PHE A CA 1
ATOM 856 C C . PHE A 1 110 ? 12.231 -1.742 8.499 1.00 97.69 110 PHE A C 1
ATOM 858 O O . PHE A 1 110 ? 13.199 -2.433 8.815 1.00 97.69 110 PHE A O 1
ATOM 865 N N . TRP A 1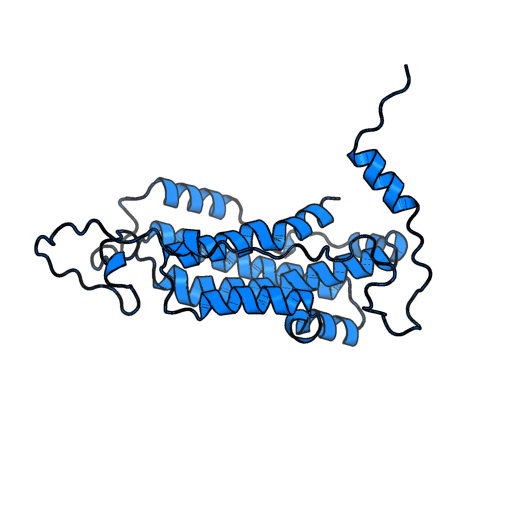 111 ? 12.133 -1.079 7.350 1.00 98.25 111 TRP A N 1
ATOM 866 C CA . TRP A 1 111 ? 13.164 -1.007 6.318 1.00 98.25 111 TRP A CA 1
ATOM 867 C C . TRP A 1 111 ? 13.042 0.321 5.565 1.00 98.25 111 TRP A C 1
ATOM 869 O O . TRP A 1 111 ? 11.973 0.936 5.590 1.00 98.25 111 TRP A O 1
ATOM 879 N N . THR A 1 112 ? 14.108 0.763 4.896 1.00 97.69 112 THR A N 1
ATOM 880 C CA . THR A 1 112 ? 14.083 1.958 4.030 1.00 97.69 112 THR A CA 1
ATOM 881 C C . THR A 1 112 ? 14.422 1.639 2.575 1.00 97.69 112 THR A C 1
ATOM 883 O O . THR A 1 112 ? 15.082 0.641 2.281 1.00 97.69 112 THR A O 1
ATOM 886 N N . ALA A 1 113 ? 13.979 2.489 1.642 1.00 96.38 113 ALA A N 1
ATOM 887 C CA . ALA A 1 113 ? 14.201 2.287 0.208 1.00 96.38 113 ALA A CA 1
ATOM 888 C C . ALA A 1 113 ? 15.698 2.218 -0.157 1.00 96.38 113 ALA A C 1
ATOM 890 O O . ALA A 1 113 ? 16.083 1.507 -1.084 1.00 96.38 113 ALA A O 1
ATOM 891 N N . GLU A 1 114 ? 16.562 2.897 0.601 1.00 95.44 114 GLU A N 1
ATOM 892 C CA . GLU A 1 114 ? 18.016 2.897 0.405 1.00 95.44 114 GLU A CA 1
ATOM 893 C C . GLU A 1 114 ? 18.692 1.559 0.729 1.00 95.44 114 GLU A C 1
ATOM 895 O O . GLU A 1 114 ? 19.843 1.350 0.343 1.00 95.44 114 GLU A O 1
ATOM 900 N N . GLU A 1 115 ? 18.012 0.646 1.424 1.00 95.44 115 GLU A N 1
ATOM 901 C CA . GLU A 1 115 ? 18.526 -0.705 1.676 1.00 95.44 115 GLU A CA 1
ATOM 902 C C . GLU A 1 115 ? 18.503 -1.586 0.412 1.00 95.44 115 GLU A C 1
ATOM 904 O O . GLU A 1 115 ? 19.128 -2.650 0.383 1.00 95.44 115 GLU A O 1
ATOM 909 N N . ILE A 1 116 ? 17.811 -1.148 -0.647 1.00 95.00 116 ILE A N 1
ATOM 910 C CA . ILE A 1 116 ? 17.649 -1.886 -1.901 1.00 95.00 116 ILE A CA 1
ATOM 911 C C . ILE A 1 116 ? 18.805 -1.561 -2.863 1.00 95.00 116 ILE A C 1
ATOM 913 O O . ILE A 1 116 ? 18.910 -0.460 -3.404 1.00 95.00 116 ILE A O 1
ATOM 917 N N . ASP A 1 117 ? 19.668 -2.546 -3.132 1.00 93.62 117 ASP A N 1
ATOM 918 C CA . ASP A 1 117 ? 20.759 -2.428 -4.110 1.00 93.62 117 ASP A CA 1
ATOM 919 C C . ASP A 1 117 ? 20.276 -2.730 -5.539 1.00 93.62 117 ASP A C 1
ATOM 921 O O . ASP A 1 117 ? 20.109 -3.890 -5.907 1.00 93.62 117 ASP A O 1
ATOM 925 N N . LEU A 1 118 ? 20.120 -1.682 -6.355 1.00 93.44 118 LEU A N 1
ATOM 926 C CA . LEU A 1 118 ? 19.707 -1.767 -7.766 1.00 93.44 118 LEU A CA 1
ATOM 927 C C . LEU A 1 118 ? 20.883 -1.782 -8.763 1.00 93.44 118 LEU A C 1
ATOM 929 O O . LEU A 1 118 ? 20.690 -1.639 -9.975 1.00 93.44 118 LEU A O 1
ATOM 933 N N . SER A 1 119 ? 22.129 -1.905 -8.289 1.00 91.06 119 SER A N 1
ATOM 934 C CA . SER A 1 119 ? 23.325 -1.737 -9.131 1.00 91.06 119 SER A CA 1
ATOM 935 C C . SER A 1 119 ? 23.437 -2.765 -10.262 1.00 91.06 119 SER A C 1
ATOM 937 O O . SER A 1 119 ? 23.974 -2.458 -11.332 1.00 91.06 119 SER A O 1
ATOM 939 N N . LYS A 1 120 ? 22.926 -3.982 -10.048 1.00 93.81 120 LYS A N 1
ATOM 940 C CA . LYS A 1 120 ? 22.968 -5.083 -11.024 1.00 93.81 120 LYS A CA 1
ATOM 941 C C . LYS A 1 120 ? 21.705 -5.165 -11.872 1.00 93.81 120 LYS A C 1
ATOM 943 O O . LYS A 1 120 ? 21.764 -5.646 -13.001 1.00 93.81 120 LYS A O 1
ATOM 948 N N . ASP A 1 121 ? 20.594 -4.648 -11.374 1.00 94.75 121 ASP A N 1
ATOM 949 C CA . ASP A 1 121 ? 19.278 -4.781 -11.985 1.00 94.75 121 ASP A CA 1
ATOM 950 C C . ASP A 1 121 ? 19.216 -4.160 -13.378 1.00 94.75 121 ASP A C 1
ATOM 952 O O . ASP A 1 121 ? 18.628 -4.728 -14.295 1.00 94.75 121 ASP A O 1
ATOM 956 N N . LEU A 1 122 ? 19.901 -3.031 -13.588 1.00 92.81 122 LEU A N 1
ATOM 957 C CA . LEU A 1 122 ? 20.001 -2.410 -14.910 1.00 92.81 122 LEU A CA 1
ATOM 958 C C . LEU A 1 122 ? 20.686 -3.313 -15.941 1.00 92.81 122 LEU A C 1
ATOM 960 O O . LEU A 1 122 ? 20.370 -3.234 -17.132 1.00 92.81 122 LEU A O 1
ATOM 964 N N . HIS A 1 123 ? 21.636 -4.150 -15.523 1.00 94.81 123 HIS A N 1
ATOM 965 C CA . HIS A 1 123 ? 22.256 -5.107 -16.431 1.00 94.81 123 HIS A CA 1
ATOM 966 C C . HIS A 1 123 ? 21.252 -6.186 -16.837 1.00 94.81 123 HIS A C 1
ATOM 968 O O . HIS A 1 123 ? 21.108 -6.456 -18.031 1.00 94.81 123 HIS A O 1
ATOM 974 N N . ASP A 1 124 ? 20.537 -6.752 -15.868 1.00 96.44 124 ASP A N 1
ATOM 975 C CA . ASP A 1 124 ? 19.566 -7.820 -16.096 1.00 96.44 124 ASP A CA 1
ATOM 976 C C . ASP A 1 124 ? 18.380 -7.324 -16.936 1.00 96.44 124 ASP A C 1
ATOM 978 O O . ASP A 1 124 ? 18.014 -7.962 -17.927 1.00 96.44 124 ASP A O 1
ATOM 982 N N . TRP A 1 125 ? 17.878 -6.124 -16.636 1.00 95.75 125 TRP A N 1
ATOM 983 C CA . TRP A 1 125 ? 16.807 -5.462 -17.379 1.00 95.75 125 TRP A CA 1
ATOM 984 C C . TRP A 1 125 ? 17.112 -5.326 -18.874 1.00 95.75 125 TRP A C 1
ATOM 986 O O . TRP A 1 125 ? 16.256 -5.597 -19.716 1.00 95.75 125 TRP A O 1
ATOM 996 N N . ASN A 1 126 ? 18.338 -4.916 -19.217 1.00 93.31 126 ASN A N 1
ATOM 997 C CA . ASN A 1 126 ? 18.719 -4.648 -20.605 1.00 93.31 126 ASN A CA 1
ATOM 998 C C . ASN A 1 126 ? 19.238 -5.886 -21.348 1.00 93.31 126 ASN A C 1
ATOM 1000 O O . ASN A 1 126 ? 19.063 -5.968 -22.561 1.00 93.31 126 ASN A O 1
ATOM 1004 N N . ASN A 1 127 ? 19.902 -6.818 -20.656 1.00 95.81 127 ASN A N 1
ATOM 1005 C CA . ASN A 1 127 ? 20.676 -7.879 -21.314 1.00 95.81 127 ASN A CA 1
ATOM 1006 C C . ASN A 1 127 ? 20.139 -9.294 -21.083 1.00 95.81 127 ASN A C 1
ATOM 1008 O O . ASN A 1 127 ? 20.519 -10.198 -21.825 1.00 95.81 127 ASN A O 1
ATOM 1012 N N . ARG A 1 128 ? 19.306 -9.512 -20.059 1.00 96.00 128 ARG A N 1
ATOM 1013 C CA . ARG A 1 128 ? 18.778 -10.845 -19.723 1.00 96.00 128 ARG A CA 1
ATOM 1014 C C . ARG A 1 128 ? 17.285 -10.958 -19.967 1.00 96.00 128 ARG A C 1
ATOM 1016 O O . ARG A 1 128 ? 16.850 -12.015 -20.408 1.00 96.00 128 ARG A O 1
ATOM 1023 N N . LEU A 1 129 ? 16.536 -9.887 -19.712 1.00 96.25 129 LEU A N 1
ATOM 1024 C CA . LEU A 1 129 ? 15.105 -9.866 -19.979 1.00 96.25 129 LEU A CA 1
ATOM 1025 C C . LEU A 1 129 ? 14.813 -9.668 -21.467 1.00 96.25 129 LEU A C 1
ATOM 1027 O O . LEU A 1 129 ? 15.511 -8.929 -22.172 1.00 96.25 129 LEU A O 1
ATOM 1031 N N . ASN A 1 130 ? 13.747 -10.298 -21.939 1.00 95.88 130 ASN A N 1
ATOM 1032 C CA . ASN A 1 130 ? 13.170 -10.028 -23.250 1.00 95.88 130 ASN A CA 1
ATOM 1033 C C . ASN A 1 130 ? 12.152 -8.865 -23.194 1.00 95.88 130 ASN A C 1
ATOM 1035 O O . ASN A 1 130 ? 11.872 -8.303 -22.131 1.00 95.88 130 ASN A O 1
ATOM 1039 N N . ASP A 1 131 ? 11.636 -8.455 -24.357 1.00 94.44 131 ASP A N 1
ATOM 1040 C CA . ASP A 1 131 ? 10.679 -7.342 -24.458 1.00 94.44 131 ASP A CA 1
ATOM 1041 C C . ASP A 1 131 ? 9.369 -7.622 -23.703 1.00 94.44 131 ASP A C 1
ATOM 1043 O O . ASP A 1 131 ? 8.829 -6.712 -23.073 1.00 94.44 131 ASP A O 1
ATOM 1047 N N . ASP A 1 132 ? 8.890 -8.868 -23.715 1.00 94.56 132 ASP A N 1
ATOM 1048 C CA . ASP A 1 132 ? 7.633 -9.263 -23.075 1.00 94.56 132 ASP A CA 1
ATOM 1049 C C . ASP A 1 132 ? 7.761 -9.274 -21.545 1.00 94.56 132 ASP A C 1
ATOM 1051 O O . ASP A 1 132 ? 6.866 -8.806 -20.843 1.00 94.56 132 ASP A O 1
ATOM 1055 N N . GLU A 1 133 ? 8.895 -9.735 -21.014 1.00 95.88 133 GLU A N 1
ATOM 1056 C CA . GLU A 1 133 ? 9.201 -9.701 -19.578 1.00 95.88 133 GLU A CA 1
ATOM 1057 C C . GLU A 1 133 ? 9.314 -8.261 -19.072 1.00 95.88 133 GLU A C 1
ATOM 1059 O O . GLU A 1 133 ? 8.713 -7.907 -18.056 1.00 95.88 133 GLU A O 1
ATOM 1064 N N . ARG A 1 134 ? 10.016 -7.391 -19.813 1.00 94.81 134 ARG A N 1
ATOM 1065 C CA . ARG A 1 134 ? 10.074 -5.955 -19.495 1.00 94.81 134 ARG A CA 1
ATOM 1066 C C . ARG A 1 134 ? 8.697 -5.307 -19.560 1.00 94.81 134 ARG A C 1
ATOM 1068 O O . ARG A 1 134 ? 8.345 -4.501 -18.694 1.00 94.81 134 ARG A O 1
ATOM 1075 N N . TYR A 1 135 ? 7.905 -5.641 -20.577 1.00 93.12 135 TYR A N 1
ATOM 1076 C CA . TYR A 1 135 ? 6.536 -5.154 -20.705 1.00 93.12 135 TYR A CA 1
ATOM 1077 C C . TYR A 1 135 ? 5.692 -5.579 -19.498 1.00 93.12 135 TYR A C 1
ATOM 1079 O O . TYR A 1 135 ? 5.050 -4.736 -18.873 1.00 93.12 135 TYR A O 1
ATOM 1087 N N . PHE A 1 136 ? 5.755 -6.852 -19.116 1.00 94.62 136 PHE A N 1
ATOM 1088 C CA . PHE A 1 136 ? 5.025 -7.391 -17.977 1.00 94.62 136 PHE A CA 1
ATOM 1089 C C . PHE A 1 136 ? 5.427 -6.712 -16.659 1.00 94.62 136 PHE A C 1
ATOM 1091 O O . PHE A 1 136 ? 4.569 -6.152 -15.974 1.00 94.62 136 PHE A O 1
ATOM 1098 N N . ILE A 1 137 ? 6.725 -6.681 -16.337 1.00 95.56 137 ILE A N 1
ATOM 1099 C CA . ILE A 1 137 ? 7.231 -6.099 -15.084 1.00 95.56 137 ILE A CA 1
ATOM 1100 C C . ILE A 1 137 ? 6.921 -4.600 -15.013 1.00 95.56 137 ILE A C 1
ATOM 1102 O O . ILE A 1 137 ? 6.457 -4.123 -13.980 1.00 95.56 137 ILE A O 1
ATOM 1106 N N . SER A 1 138 ? 7.095 -3.852 -16.109 1.00 93.12 138 SER A N 1
ATOM 1107 C CA . SER A 1 138 ? 6.787 -2.412 -16.121 1.00 93.12 138 SER A CA 1
ATOM 1108 C C . SER A 1 138 ? 5.314 -2.115 -15.822 1.00 93.12 138 SER A C 1
ATOM 1110 O O . SER A 1 138 ? 5.022 -1.167 -15.097 1.00 93.12 138 SER A O 1
ATOM 1112 N N . HIS A 1 139 ? 4.384 -2.941 -16.311 1.00 91.88 139 HIS A N 1
ATOM 1113 C CA . HIS A 1 139 ? 2.954 -2.779 -16.027 1.00 91.88 139 HIS A CA 1
ATOM 1114 C C . HIS A 1 139 ? 2.589 -3.207 -14.601 1.00 91.88 139 HIS A C 1
ATOM 1116 O O . HIS A 1 139 ? 1.690 -2.621 -13.999 1.00 91.88 139 HIS A O 1
ATOM 1122 N N . VAL A 1 140 ? 3.290 -4.198 -14.043 1.00 93.75 140 VAL A N 1
ATOM 1123 C CA . VAL A 1 140 ? 3.138 -4.588 -12.635 1.00 93.75 140 VAL A CA 1
ATOM 1124 C C . VAL A 1 140 ? 3.621 -3.472 -11.704 1.00 93.75 140 VAL A C 1
ATOM 1126 O O . VAL A 1 140 ? 2.902 -3.114 -10.775 1.00 93.75 140 VAL A O 1
ATOM 1129 N N . LEU A 1 141 ? 4.780 -2.868 -11.982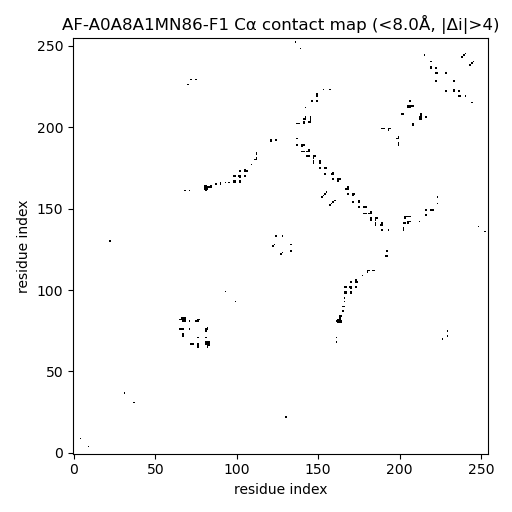 1.00 93.50 141 LEU A N 1
ATOM 1130 C CA . LEU A 1 141 ? 5.294 -1.732 -11.208 1.00 93.50 141 LEU A CA 1
ATOM 1131 C C . LEU A 1 141 ? 4.364 -0.518 -11.288 1.00 93.50 141 LEU A C 1
ATOM 1133 O O . LEU A 1 141 ? 4.087 0.112 -10.272 1.00 93.50 141 LEU A O 1
ATOM 1137 N N . ALA A 1 142 ? 3.828 -0.229 -12.475 1.00 90.44 142 ALA A N 1
ATOM 1138 C CA . ALA A 1 142 ? 2.851 0.838 -12.669 1.00 90.44 142 ALA A CA 1
ATOM 1139 C C . ALA A 1 142 ? 1.565 0.619 -11.854 1.00 90.44 142 ALA A C 1
ATOM 1141 O O . ALA A 1 142 ? 1.019 1.556 -11.275 1.00 90.44 142 ALA A O 1
ATOM 1142 N N . PHE A 1 143 ? 1.094 -0.631 -11.770 1.00 90.38 143 PHE A N 1
ATOM 1143 C CA . PHE A 1 143 ? -0.040 -0.992 -10.923 1.00 90.38 143 PHE A CA 1
ATOM 1144 C C . PHE A 1 143 ? 0.248 -0.742 -9.438 1.00 90.38 143 PHE A C 1
ATOM 1146 O O . PHE A 1 143 ? -0.609 -0.175 -8.764 1.00 90.38 143 PHE A O 1
ATOM 1153 N N . PHE A 1 144 ? 1.425 -1.130 -8.939 1.00 91.44 144 PHE A N 1
ATOM 1154 C CA . PHE A 1 144 ? 1.807 -0.888 -7.546 1.00 91.44 144 PHE A CA 1
ATOM 1155 C C . PHE A 1 144 ? 1.894 0.606 -7.225 1.00 91.44 144 PHE A C 1
ATOM 1157 O O . PHE A 1 144 ? 1.176 1.079 -6.349 1.00 91.44 144 PHE A O 1
ATOM 1164 N N . ALA A 1 145 ? 2.662 1.364 -8.015 1.00 88.19 145 ALA A N 1
ATOM 1165 C CA . ALA A 1 145 ? 2.874 2.794 -7.790 1.00 88.19 145 ALA A CA 1
ATOM 1166 C C . ALA A 1 145 ? 1.558 3.589 -7.721 1.00 88.19 145 ALA A C 1
ATOM 1168 O O . ALA A 1 145 ? 1.423 4.505 -6.914 1.00 88.19 145 ALA A O 1
ATOM 1169 N N . ALA A 1 146 ? 0.575 3.222 -8.546 1.00 84.19 146 ALA A N 1
ATOM 1170 C CA . ALA A 1 146 ? -0.725 3.877 -8.546 1.00 84.19 146 ALA A CA 1
ATOM 1171 C C . ALA A 1 146 ? -1.659 3.399 -7.417 1.00 84.19 146 ALA A C 1
ATOM 1173 O O . ALA A 1 146 ? -2.502 4.163 -6.948 1.00 84.19 146 ALA A O 1
ATOM 1174 N N . SER A 1 147 ? -1.541 2.140 -6.986 1.00 83.69 147 SER A N 1
ATOM 1175 C CA . SER A 1 147 ? -2.449 1.555 -5.991 1.00 83.69 147 SER A CA 1
ATOM 1176 C C . SER A 1 147 ? -2.100 1.957 -4.559 1.00 83.69 147 SER A C 1
ATOM 1178 O O . SER A 1 147 ? -3.018 2.164 -3.767 1.00 83.69 147 SER A O 1
ATOM 1180 N N . ASP A 1 148 ? -0.815 2.128 -4.238 1.00 82.62 148 ASP A N 1
ATOM 1181 C CA . ASP A 1 148 ? -0.375 2.491 -2.882 1.00 82.62 148 ASP A CA 1
ATOM 1182 C C . ASP A 1 148 ? -0.936 3.853 -2.448 1.00 82.62 148 ASP A C 1
ATOM 1184 O O . ASP A 1 148 ? -1.329 4.033 -1.296 1.00 82.62 148 ASP A O 1
ATOM 1188 N N . GLY A 1 149 ? -1.081 4.798 -3.386 1.00 83.00 149 GLY A N 1
ATOM 1189 C CA . GLY A 1 149 ? -1.735 6.084 -3.122 1.00 83.00 149 GLY A CA 1
ATOM 1190 C C . GLY A 1 149 ? -3.196 5.932 -2.679 1.00 83.00 149 GLY A C 1
ATOM 1191 O O . GLY A 1 149 ? -3.610 6.541 -1.694 1.00 83.00 149 GLY A O 1
ATOM 1192 N N . ILE A 1 150 ? -3.956 5.061 -3.355 1.00 83.00 150 ILE A N 1
ATOM 1193 C CA . ILE A 1 150 ? -5.373 4.788 -3.048 1.00 83.00 150 ILE A CA 1
ATOM 1194 C C . ILE A 1 150 ? -5.511 4.099 -1.682 1.00 83.00 150 ILE A C 1
ATOM 1196 O O . ILE A 1 150 ? -6.404 4.419 -0.894 1.00 83.00 150 ILE A O 1
ATOM 1200 N N . VAL A 1 151 ? -4.631 3.138 -1.392 1.00 81.75 151 VAL A N 1
ATOM 1201 C CA . VAL A 1 151 ? -4.600 2.435 -0.102 1.00 81.75 151 VAL A CA 1
ATOM 1202 C C . VAL A 1 151 ? -4.338 3.417 1.040 1.00 81.75 151 VAL A C 1
ATOM 1204 O O . VAL A 1 151 ? -5.045 3.396 2.052 1.00 81.75 151 VAL A O 1
ATOM 1207 N N . ASN A 1 152 ? -3.364 4.307 0.859 1.00 84.62 152 ASN A N 1
ATOM 1208 C CA . ASN A 1 152 ? -2.964 5.281 1.864 1.00 84.62 152 ASN A CA 1
ATOM 1209 C C . ASN A 1 152 ? -4.087 6.281 2.184 1.00 84.62 152 ASN A C 1
ATOM 1211 O O . ASN A 1 152 ? -4.392 6.511 3.355 1.00 84.62 152 ASN A O 1
ATOM 1215 N N . GLU A 1 153 ? -4.775 6.795 1.158 1.00 82.81 153 GLU A N 1
ATOM 1216 C CA . GLU A 1 153 ? -5.927 7.692 1.326 1.00 82.81 153 GLU A CA 1
ATOM 1217 C C . GLU A 1 153 ? -7.015 7.049 2.198 1.00 82.81 153 GLU A C 1
ATOM 1219 O O . GLU A 1 153 ? -7.482 7.646 3.169 1.00 82.81 153 GLU A O 1
ATOM 1224 N N . ASN A 1 154 ? -7.333 5.773 1.965 1.00 80.81 154 ASN A N 1
ATOM 1225 C CA . ASN A 1 154 ? -8.282 5.060 2.813 1.00 80.81 154 ASN A CA 1
ATOM 1226 C C . ASN A 1 154 ? -7.795 4.851 4.257 1.00 80.81 154 ASN A C 1
ATOM 1228 O O . ASN A 1 154 ? -8.566 5.021 5.207 1.00 80.81 154 ASN A O 1
ATOM 1232 N N . LEU A 1 155 ? -6.540 4.431 4.443 1.00 80.75 155 LEU A N 1
ATOM 1233 C CA . LEU A 1 155 ? -5.989 4.169 5.775 1.00 80.75 155 LEU A CA 1
ATOM 1234 C C . LEU A 1 155 ? -6.014 5.433 6.640 1.00 80.75 155 LEU A C 1
ATOM 1236 O O . LEU A 1 155 ? -6.403 5.370 7.811 1.00 80.75 155 LEU A O 1
ATOM 1240 N N . VAL A 1 156 ? -5.635 6.571 6.053 1.00 80.56 156 VAL A N 1
ATOM 1241 C CA . VAL A 1 156 ? -5.585 7.870 6.726 1.00 80.56 156 VAL A CA 1
ATOM 1242 C C . VAL A 1 156 ? -6.988 8.421 6.967 1.00 80.56 156 VAL A C 1
ATOM 1244 O O . VAL A 1 156 ? -7.333 8.714 8.113 1.00 80.56 156 VAL A O 1
ATOM 1247 N N . GLU A 1 157 ? -7.802 8.562 5.918 1.00 77.12 157 GLU A N 1
ATOM 1248 C CA . GLU A 1 157 ? -9.076 9.283 6.013 1.00 77.12 157 GLU A CA 1
ATOM 1249 C C . GLU A 1 157 ? -10.178 8.477 6.704 1.00 77.12 157 GLU A C 1
ATOM 1251 O O . GLU A 1 157 ? -11.063 9.056 7.338 1.00 77.12 157 GLU A O 1
ATOM 1256 N N . ARG A 1 158 ? -10.136 7.143 6.604 1.00 80.75 158 ARG A N 1
ATOM 1257 C CA . ARG A 1 158 ? -11.205 6.270 7.105 1.00 80.75 158 ARG A CA 1
ATOM 1258 C C . ARG A 1 158 ? -10.766 5.482 8.320 1.00 80.75 158 ARG A C 1
ATOM 1260 O O . ARG A 1 158 ? -11.169 5.800 9.437 1.00 80.75 158 ARG A O 1
ATOM 1267 N N . PHE A 1 159 ? -9.944 4.450 8.144 1.00 86.44 159 PHE A N 1
ATOM 1268 C CA . PHE A 1 159 ? -9.733 3.473 9.216 1.00 86.44 159 PHE A CA 1
ATOM 1269 C C . PHE A 1 159 ? -9.030 4.055 10.445 1.00 86.44 159 PHE A C 1
ATOM 1271 O O . PHE A 1 159 ? -9.458 3.779 11.568 1.00 86.44 159 PHE A O 1
ATOM 1278 N N . SER A 1 160 ? -8.007 4.894 10.259 1.00 85.94 160 SER A N 1
ATOM 1279 C CA . SER A 1 160 ? -7.317 5.553 11.375 1.00 85.94 160 SER A CA 1
ATOM 1280 C C . SER A 1 160 ? -8.219 6.557 12.115 1.00 85.94 160 SER A C 1
ATOM 1282 O O . SER A 1 160 ? -8.141 6.688 13.342 1.00 85.94 160 SER A O 1
ATOM 1284 N N . GLY A 1 161 ? -9.126 7.220 11.386 1.00 83.94 161 GLY A N 1
ATOM 1285 C CA . GLY A 1 161 ? -10.116 8.143 11.949 1.00 83.94 161 GLY A CA 1
ATOM 1286 C C . GLY A 1 161 ? -11.243 7.443 12.718 1.00 83.94 161 GLY A C 1
ATOM 1287 O O . GLY A 1 161 ? -11.628 7.896 13.799 1.00 83.94 161 GLY A O 1
ATOM 1288 N N . GLU A 1 162 ? -11.747 6.323 12.194 1.00 87.50 162 GLU A N 1
ATOM 1289 C CA . GLU A 1 162 ? -12.868 5.560 12.759 1.00 87.50 162 GLU A CA 1
ATOM 1290 C C . GLU A 1 162 ? -12.447 4.745 13.995 1.00 87.50 162 GLU A C 1
ATOM 1292 O O . GLU A 1 162 ? -13.142 4.758 15.016 1.00 87.50 162 GLU A O 1
ATOM 1297 N N . VAL A 1 163 ? -11.284 4.085 13.961 1.00 90.44 163 VAL A N 1
ATOM 1298 C CA . VAL A 1 163 ? -10.817 3.246 15.074 1.00 90.44 163 VAL A CA 1
ATOM 1299 C C . VAL A 1 163 ? -10.296 4.106 16.224 1.00 90.44 163 VAL A C 1
ATOM 1301 O O . VAL A 1 163 ? -9.389 4.918 16.063 1.00 90.44 163 VAL A O 1
ATOM 1304 N N . GLN A 1 164 ? -10.843 3.903 17.423 1.00 88.62 164 GLN A N 1
ATOM 1305 C CA . GLN A 1 164 ? -10.530 4.701 18.618 1.00 88.62 164 GLN A CA 1
ATOM 1306 C C . GLN A 1 164 ? -9.502 4.052 19.548 1.00 88.62 164 GLN A C 1
ATOM 1308 O O . GLN A 1 164 ? -9.014 4.679 20.491 1.00 88.62 164 GLN A O 1
ATOM 1313 N N . VAL A 1 165 ? -9.164 2.787 19.308 1.00 90.81 165 VAL A N 1
ATOM 1314 C CA . VAL A 1 165 ? -8.236 2.032 20.152 1.00 90.81 165 VAL A CA 1
ATOM 1315 C C . VAL A 1 165 ? -6.787 2.451 19.859 1.00 90.81 165 VAL A C 1
ATOM 1317 O O . VAL A 1 165 ? -6.343 2.312 18.718 1.00 90.81 165 VAL A O 1
ATOM 1320 N N . PRO A 1 166 ? -6.013 2.917 20.862 1.00 91.50 166 PRO A N 1
ATOM 1321 C CA . PRO A 1 166 ? -4.657 3.417 20.644 1.00 91.50 166 PRO A CA 1
ATOM 1322 C C . PRO A 1 166 ? -3.696 2.346 20.115 1.00 91.50 166 PRO A C 1
ATOM 1324 O O . PRO A 1 166 ? -2.882 2.659 19.256 1.00 91.50 166 PRO A O 1
ATOM 1327 N N . GLU A 1 167 ? -3.813 1.083 20.544 1.00 93.56 167 GLU A N 1
ATOM 1328 C CA . GLU A 1 167 ? -2.981 -0.007 20.012 1.00 93.56 167 GLU A CA 1
ATOM 1329 C C . GLU A 1 167 ? -3.160 -0.188 18.495 1.00 93.56 167 GLU A C 1
ATOM 1331 O O . GLU A 1 167 ? -2.181 -0.381 17.778 1.00 93.56 167 GLU A O 1
ATOM 1336 N N . ALA A 1 168 ? -4.398 -0.081 18.002 1.00 93.56 168 ALA A N 1
ATOM 1337 C CA . ALA A 1 168 ? -4.707 -0.184 16.578 1.00 93.56 168 ALA A CA 1
ATOM 1338 C C . ALA A 1 168 ? -4.275 1.072 15.809 1.00 93.56 168 ALA A C 1
ATOM 1340 O O . ALA A 1 168 ? -3.750 0.962 14.707 1.00 93.56 168 ALA A O 1
ATOM 1341 N N . ARG A 1 169 ? -4.415 2.263 16.406 1.00 91.88 169 ARG A N 1
ATOM 1342 C CA . ARG A 1 169 ? -3.893 3.508 15.819 1.00 91.88 169 ARG A CA 1
ATOM 1343 C C . ARG A 1 169 ? -2.374 3.489 15.667 1.00 91.88 169 ARG A C 1
ATOM 1345 O O . ARG A 1 169 ? -1.874 3.968 14.658 1.00 91.88 169 ARG A O 1
ATOM 1352 N N . CYS A 1 170 ? -1.641 2.908 16.620 1.00 93.62 170 CYS A N 1
ATOM 1353 C CA . CYS A 1 170 ? -0.200 2.691 16.471 1.00 93.62 170 CYS A CA 1
ATOM 1354 C C . CYS A 1 170 ? 0.112 1.762 15.290 1.00 93.62 170 CYS A C 1
ATOM 1356 O O . CYS A 1 170 ? 1.018 2.061 14.516 1.00 93.62 170 CYS A O 1
ATOM 1358 N N . PHE A 1 171 ? -0.655 0.677 15.125 1.00 96.00 171 PHE A N 1
ATOM 1359 C CA . PHE A 1 171 ? -0.517 -0.217 13.974 1.00 96.00 171 PHE A CA 1
ATOM 1360 C C . PHE A 1 171 ? -0.759 0.520 12.652 1.00 96.00 171 PHE A C 1
A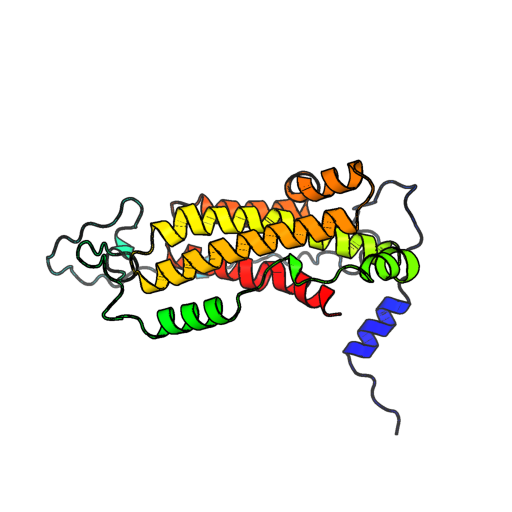TOM 1362 O O . PHE A 1 171 ? 0.116 0.516 11.793 1.00 96.00 171 PHE A O 1
ATOM 1369 N N . TYR A 1 172 ? -1.898 1.206 12.509 1.00 94.94 172 TYR A N 1
ATOM 1370 C CA . TYR A 1 172 ? -2.225 1.937 11.283 1.00 94.94 172 TYR A CA 1
ATOM 1371 C C . TYR A 1 172 ? -1.253 3.079 10.998 1.00 94.94 172 TYR A C 1
ATOM 1373 O O . TYR A 1 172 ? -0.875 3.269 9.850 1.00 94.94 172 TYR A O 1
ATOM 1381 N N . GLY A 1 173 ? -0.795 3.806 12.020 1.00 94.62 173 GLY A N 1
ATOM 1382 C CA . GLY A 1 173 ? 0.221 4.843 11.846 1.00 94.62 173 GLY A CA 1
ATOM 1383 C C . GLY A 1 173 ? 1.528 4.285 11.280 1.00 94.62 173 GLY A C 1
ATOM 1384 O O . GLY A 1 173 ? 2.123 4.895 10.394 1.00 94.62 173 GLY A O 1
ATOM 1385 N N . PHE A 1 174 ? 1.947 3.103 11.742 1.00 95.94 174 PHE A N 1
ATOM 1386 C CA . PHE A 1 174 ? 3.113 2.420 11.186 1.00 95.94 174 PHE A CA 1
ATOM 1387 C C . PHE A 1 174 ? 2.850 1.883 9.773 1.00 95.94 174 PHE A C 1
ATOM 1389 O O . PHE A 1 174 ? 3.706 2.024 8.908 1.00 95.94 174 PHE A O 1
ATOM 1396 N N . GLN A 1 175 ? 1.663 1.327 9.517 1.00 95.56 175 GLN A N 1
ATOM 1397 C CA . GLN A 1 175 ? 1.266 0.872 8.182 1.00 95.56 175 GLN A CA 1
AT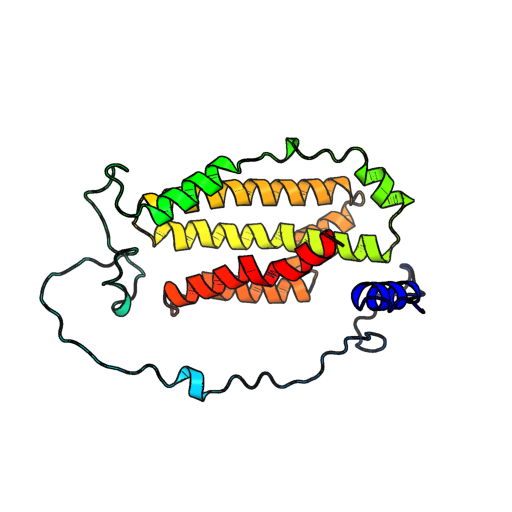OM 1398 C C . GLN A 1 175 ? 1.308 2.024 7.168 1.00 95.56 175 GLN A C 1
ATOM 1400 O O . GLN A 1 175 ? 1.969 1.895 6.151 1.00 95.56 175 GLN A O 1
ATOM 1405 N N . ILE A 1 176 ? 0.706 3.176 7.483 1.00 94.00 176 ILE A N 1
ATOM 1406 C CA . ILE A 1 176 ? 0.727 4.387 6.640 1.00 94.00 176 ILE A CA 1
ATOM 1407 C C . ILE A 1 176 ? 2.163 4.824 6.327 1.00 94.00 176 ILE A C 1
ATOM 1409 O O . ILE A 1 176 ? 2.489 5.165 5.192 1.00 94.00 176 ILE A O 1
ATOM 1413 N N . MET A 1 177 ? 3.041 4.807 7.333 1.00 95.94 177 MET A N 1
ATOM 1414 C CA . MET A 1 177 ? 4.451 5.134 7.135 1.00 95.94 177 MET A CA 1
ATOM 1415 C C . MET A 1 177 ? 5.136 4.138 6.187 1.00 95.94 177 MET A C 1
ATOM 1417 O O . MET A 1 177 ? 5.882 4.568 5.311 1.00 95.94 177 MET A O 1
ATOM 1421 N N . MET A 1 178 ? 4.881 2.835 6.332 1.00 96.19 178 MET A N 1
ATOM 1422 C CA . MET A 1 178 ? 5.451 1.820 5.441 1.00 96.19 178 MET A CA 1
ATOM 1423 C C . MET A 1 178 ? 4.888 1.897 4.019 1.00 96.19 178 MET A C 1
ATOM 1425 O O . MET A 1 178 ? 5.658 1.748 3.079 1.00 96.19 178 MET A O 1
ATOM 1429 N N . GLU A 1 179 ? 3.604 2.220 3.837 1.00 94.00 179 GLU A N 1
ATOM 1430 C CA . GLU A 1 179 ? 3.031 2.437 2.499 1.00 94.00 179 GLU A CA 1
ATOM 1431 C C . GLU A 1 179 ? 3.670 3.634 1.777 1.00 94.00 179 GLU A C 1
ATOM 1433 O O . GLU A 1 179 ? 3.847 3.608 0.560 1.00 94.00 179 GLU A O 1
ATOM 1438 N N . ASN A 1 180 ? 4.110 4.669 2.504 1.00 93.69 180 ASN A N 1
ATOM 1439 C CA . ASN A 1 180 ? 4.901 5.746 1.895 1.00 93.69 180 ASN A CA 1
ATOM 1440 C C . ASN A 1 180 ? 6.253 5.233 1.373 1.00 93.69 180 ASN A C 1
ATOM 1442 O O . ASN A 1 180 ? 6.677 5.622 0.286 1.00 93.69 180 ASN A O 1
ATOM 1446 N N . ILE A 1 181 ? 6.912 4.345 2.126 1.00 96.12 181 ILE A N 1
ATOM 1447 C CA . ILE A 1 181 ? 8.184 3.723 1.725 1.00 96.12 181 ILE A CA 1
ATOM 1448 C C . ILE A 1 181 ? 7.971 2.765 0.539 1.00 96.12 181 ILE A C 1
ATOM 1450 O O . ILE A 1 181 ? 8.803 2.719 -0.370 1.00 96.12 181 ILE A O 1
ATOM 1454 N N . HIS A 1 182 ? 6.847 2.041 0.491 1.00 95.56 182 HIS A N 1
ATOM 1455 C CA . HIS A 1 182 ? 6.452 1.243 -0.676 1.00 95.56 182 HIS A CA 1
ATOM 1456 C C . HIS A 1 182 ? 6.295 2.125 -1.918 1.00 95.56 182 HIS A C 1
ATOM 1458 O O . HIS A 1 182 ? 6.928 1.867 -2.945 1.00 95.56 182 HIS A O 1
ATOM 1464 N N . SER A 1 183 ? 5.538 3.219 -1.797 1.00 92.19 183 SER A N 1
ATOM 1465 C CA . SER A 1 183 ? 5.303 4.165 -2.889 1.00 92.19 183 SER A CA 1
ATOM 1466 C C . SER A 1 183 ? 6.606 4.778 -3.422 1.00 92.19 183 SER A C 1
ATOM 1468 O O . SER A 1 183 ? 6.814 4.852 -4.641 1.00 92.19 183 SER A O 1
ATOM 1470 N N . GLU A 1 184 ? 7.525 5.154 -2.526 1.00 94.56 184 GLU A N 1
ATOM 1471 C CA . GLU A 1 184 ? 8.874 5.601 -2.884 1.00 94.56 184 GLU A CA 1
ATOM 1472 C C . GLU A 1 184 ? 9.649 4.510 -3.631 1.00 94.56 184 GLU A C 1
ATOM 1474 O O . GLU A 1 184 ? 10.197 4.760 -4.706 1.00 94.56 184 GLU A O 1
ATOM 1479 N N . THR A 1 185 ? 9.640 3.285 -3.106 1.00 96.00 185 THR A N 1
ATOM 1480 C CA . THR A 1 185 ? 10.358 2.144 -3.683 1.00 96.00 185 THR A CA 1
ATOM 1481 C C . THR A 1 185 ? 9.891 1.843 -5.104 1.00 96.00 185 THR A C 1
ATOM 1483 O O . THR A 1 185 ? 10.714 1.749 -6.016 1.00 96.00 185 THR A O 1
ATOM 1486 N N . TYR A 1 186 ? 8.582 1.741 -5.347 1.00 94.81 186 TYR A N 1
ATOM 1487 C CA . TYR A 1 186 ? 8.074 1.480 -6.698 1.00 94.81 186 TYR A CA 1
ATOM 1488 C C . TYR A 1 186 ? 8.360 2.633 -7.659 1.00 94.81 186 TYR A C 1
ATOM 1490 O O . TYR A 1 186 ? 8.691 2.392 -8.822 1.00 94.81 186 TYR A O 1
ATOM 1498 N N . SER A 1 187 ? 8.299 3.875 -7.179 1.00 91.00 187 SER A N 1
ATOM 1499 C CA . SER A 1 187 ? 8.669 5.045 -7.978 1.00 91.00 187 SER A CA 1
ATOM 1500 C C . SER A 1 187 ? 10.148 5.010 -8.371 1.00 91.00 187 SER A C 1
ATOM 1502 O O . SER A 1 187 ? 10.472 5.240 -9.538 1.00 91.00 187 SER A O 1
ATOM 1504 N N . LEU A 1 188 ? 11.038 4.648 -7.441 1.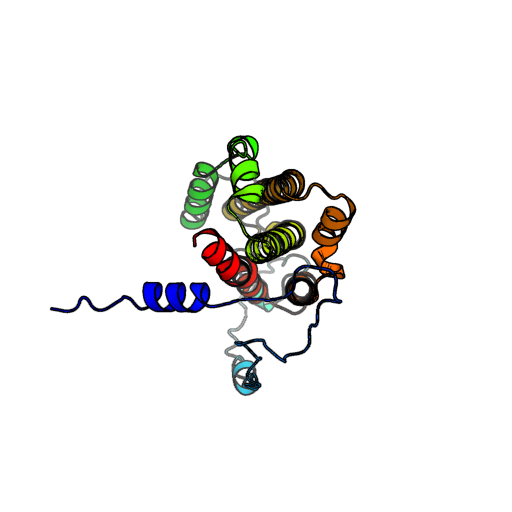00 93.00 188 LEU A N 1
ATOM 1505 C CA . LEU A 1 188 ? 12.472 4.483 -7.688 1.00 93.00 188 LEU A CA 1
ATOM 1506 C C . LEU A 1 188 ? 12.758 3.357 -8.691 1.00 93.00 188 LEU A C 1
ATOM 1508 O O . LEU A 1 188 ? 13.591 3.525 -9.586 1.00 93.00 188 LEU A O 1
ATOM 1512 N N . LEU A 1 189 ? 12.053 2.227 -8.587 1.00 94.94 189 LEU A N 1
ATOM 1513 C CA . LEU A 1 189 ? 12.166 1.115 -9.536 1.00 94.94 189 LEU A CA 1
ATOM 1514 C C . LEU A 1 189 ? 11.748 1.543 -10.950 1.00 94.94 189 LEU A C 1
ATOM 1516 O O . LEU A 1 189 ? 12.476 1.295 -11.914 1.00 94.94 189 LEU A O 1
ATOM 1520 N N . ILE A 1 190 ? 10.612 2.239 -11.085 1.00 92.88 190 ILE A N 1
ATOM 1521 C CA . ILE A 1 190 ? 10.156 2.780 -12.375 1.00 92.88 190 ILE A CA 1
ATOM 1522 C C . ILE A 1 190 ? 11.183 3.767 -12.937 1.00 92.88 190 ILE A C 1
ATOM 1524 O O . ILE A 1 190 ? 11.531 3.670 -14.114 1.00 92.88 190 ILE A O 1
ATOM 1528 N N . ASP A 1 191 ? 11.690 4.692 -12.118 1.00 90.44 191 ASP A N 1
ATOM 1529 C CA . ASP A 1 191 ? 12.677 5.689 -12.548 1.00 90.44 191 ASP A CA 1
ATOM 1530 C C . ASP A 1 191 ? 13.987 5.043 -13.022 1.00 90.44 191 ASP A C 1
ATOM 1532 O O . ASP A 1 191 ? 14.564 5.440 -14.039 1.00 90.44 191 ASP A O 1
ATOM 1536 N N . THR A 1 192 ? 14.411 3.985 -12.329 1.00 92.50 192 THR A N 1
ATOM 1537 C CA . THR A 1 192 ? 15.635 3.243 -12.635 1.00 92.50 192 THR A CA 1
ATOM 1538 C C . THR A 1 192 ? 15.510 2.472 -13.949 1.00 92.50 192 THR A C 1
ATOM 1540 O O . THR A 1 192 ? 16.392 2.557 -14.809 1.00 92.50 192 THR A O 1
ATOM 1543 N N . TYR A 1 193 ? 14.421 1.723 -14.137 1.00 93.50 193 TYR A N 1
ATOM 1544 C CA . TYR A 1 193 ? 14.269 0.825 -15.286 1.00 93.50 193 TYR A CA 1
ATOM 1545 C C . TYR A 1 193 ? 13.743 1.530 -16.546 1.00 93.50 193 TYR A C 1
ATOM 1547 O O . TYR A 1 193 ? 14.126 1.172 -17.666 1.00 93.50 193 TYR A O 1
ATOM 1555 N N . ILE A 1 194 ? 12.889 2.549 -16.397 1.00 93.06 194 ILE A N 1
ATOM 1556 C CA . ILE A 1 194 ? 12.177 3.203 -17.504 1.00 93.06 194 ILE A CA 1
ATOM 1557 C C . ILE A 1 194 ? 12.805 4.561 -17.826 1.00 93.06 194 ILE A C 1
ATOM 1559 O O . ILE A 1 194 ? 12.369 5.624 -17.381 1.00 93.06 194 ILE A O 1
ATOM 1563 N N . LYS A 1 195 ? 13.829 4.533 -18.683 1.00 88.81 195 LYS A N 1
ATOM 1564 C CA . LYS A 1 195 ? 14.579 5.745 -19.051 1.00 88.81 195 LYS A CA 1
ATOM 1565 C C . LYS A 1 195 ? 13.777 6.731 -19.897 1.00 88.81 195 LYS A C 1
ATOM 1567 O O . LYS A 1 195 ? 13.939 7.939 -19.724 1.00 88.81 195 LYS A O 1
ATOM 1572 N N . GLU A 1 196 ? 12.920 6.240 -20.793 1.00 91.44 196 GLU A N 1
ATOM 1573 C CA . GLU A 1 196 ? 12.128 7.084 -21.695 1.00 91.44 196 GLU A CA 1
ATOM 1574 C C . GLU A 1 196 ? 11.075 7.883 -20.901 1.00 91.44 196 GLU A C 1
ATOM 1576 O O . GLU A 1 196 ? 10.139 7.286 -20.357 1.00 91.44 196 GLU A O 1
ATOM 1581 N N . PRO A 1 197 ? 11.174 9.227 -20.841 1.00 89.56 197 PRO A N 1
ATOM 1582 C CA . PRO A 1 197 ? 10.264 10.045 -20.040 1.00 89.56 197 PRO A CA 1
ATOM 1583 C C . PRO A 1 197 ? 8.796 9.861 -20.423 1.00 89.56 197 PRO A C 1
ATOM 1585 O O . PRO A 1 197 ? 7.943 9.791 -19.545 1.00 89.56 197 PRO A O 1
ATOM 1588 N N . LYS A 1 198 ? 8.491 9.708 -21.719 1.00 90.31 198 LYS A N 1
ATOM 1589 C CA . LYS A 1 198 ? 7.107 9.506 -22.174 1.00 90.31 198 LYS A CA 1
ATOM 1590 C C . LYS A 1 198 ? 6.507 8.198 -21.668 1.00 90.31 198 LYS A C 1
ATOM 1592 O O . LYS A 1 198 ? 5.337 8.167 -21.299 1.00 90.31 198 LYS A O 1
ATOM 1597 N N . GLN A 1 199 ? 7.298 7.126 -21.661 1.00 88.88 199 GLN A N 1
ATOM 1598 C CA . GLN A 1 199 ? 6.856 5.825 -21.164 1.00 88.88 199 GLN A CA 1
ATOM 1599 C C . GLN A 1 199 ? 6.659 5.869 -19.649 1.00 88.88 199 GLN A C 1
ATOM 1601 O O . GLN A 1 199 ? 5.667 5.360 -19.144 1.00 88.88 199 GLN A O 1
ATOM 1606 N N . ARG A 1 200 ? 7.565 6.532 -18.932 1.00 89.50 200 ARG A N 1
ATOM 1607 C CA . ARG A 1 200 ? 7.448 6.741 -17.489 1.00 89.50 200 ARG A CA 1
ATOM 1608 C C . ARG A 1 200 ? 6.187 7.526 -17.120 1.00 89.50 200 ARG A C 1
ATOM 1610 O O . ARG A 1 200 ? 5.445 7.069 -16.262 1.00 89.50 200 ARG A O 1
ATOM 1617 N N . THR A 1 201 ? 5.879 8.625 -17.814 1.00 88.81 201 THR A N 1
ATOM 1618 C CA . THR A 1 201 ? 4.610 9.353 -17.618 1.00 88.81 201 THR A CA 1
ATOM 1619 C C . THR A 1 201 ? 3.399 8.459 -17.886 1.00 88.81 201 THR A C 1
ATOM 1621 O O . THR A 1 201 ? 2.492 8.406 -17.069 1.00 88.81 201 THR A O 1
ATOM 1624 N N . TYR A 1 202 ? 3.411 7.688 -18.978 1.00 89.81 202 TYR A N 1
ATOM 1625 C CA . TYR A 1 202 ? 2.330 6.746 -19.288 1.00 89.81 202 TYR A CA 1
ATOM 1626 C C . TYR A 1 202 ? 2.081 5.720 -18.168 1.00 89.81 202 TYR A C 1
ATOM 1628 O O . TYR A 1 202 ? 0.926 5.386 -17.901 1.00 89.81 202 TYR A O 1
ATOM 1636 N N . LEU A 1 203 ? 3.151 5.227 -17.534 1.00 87.81 203 LEU A N 1
ATOM 1637 C CA . LEU A 1 203 ? 3.091 4.255 -16.440 1.00 87.81 203 LEU A CA 1
ATOM 1638 C C . LEU A 1 203 ? 2.695 4.894 -15.102 1.00 87.81 203 LEU A C 1
ATOM 1640 O O . LEU A 1 203 ? 1.980 4.262 -14.335 1.00 87.81 203 LEU A O 1
ATOM 1644 N N . PHE A 1 204 ? 3.101 6.132 -14.820 1.00 85.31 204 PHE A N 1
ATOM 1645 C CA . PHE A 1 204 ? 2.618 6.843 -13.631 1.00 85.31 204 PHE A CA 1
ATOM 1646 C C . PHE A 1 204 ? 1.131 7.198 -13.739 1.00 85.31 204 PHE A C 1
ATOM 1648 O O . PHE A 1 204 ? 0.400 7.073 -12.761 1.00 85.31 204 PHE A O 1
ATOM 1655 N N . ASP A 1 205 ? 0.649 7.501 -14.945 1.00 86.94 205 ASP A N 1
ATOM 1656 C CA . ASP A 1 205 ? -0.771 7.745 -15.219 1.00 86.94 205 ASP A CA 1
ATOM 1657 C C . ASP A 1 205 ? -1.562 6.437 -15.455 1.00 86.94 205 ASP A C 1
ATOM 1659 O O . ASP A 1 205 ? -2.611 6.439 -16.104 1.00 86.94 205 ASP A O 1
ATOM 1663 N N . ALA A 1 206 ? -1.080 5.295 -14.947 1.00 85.12 206 ALA A N 1
ATOM 1664 C CA . ALA A 1 206 ? -1.620 3.962 -15.232 1.00 85.12 206 ALA A CA 1
ATOM 1665 C C . ALA A 1 206 ? -3.113 3.785 -14.929 1.00 85.12 206 ALA A C 1
ATOM 1667 O O . ALA A 1 206 ? -3.791 3.023 -15.623 1.00 85.12 206 ALA A O 1
ATOM 1668 N N . ILE A 1 207 ? -3.648 4.490 -13.928 1.00 83.88 207 ILE A N 1
ATOM 1669 C CA . ILE A 1 207 ? -5.090 4.483 -13.631 1.00 83.88 207 ILE A CA 1
ATOM 1670 C C . ILE A 1 207 ? -5.889 5.022 -14.822 1.00 83.88 207 ILE A C 1
ATOM 1672 O O . ILE A 1 207 ? -6.949 4.494 -15.152 1.00 83.88 207 ILE A O 1
ATOM 1676 N N . GLU A 1 208 ? -5.371 6.030 -15.521 1.00 85.69 208 GLU A N 1
ATOM 1677 C CA . GLU A 1 208 ? -6.042 6.616 -16.676 1.00 85.69 208 GLU A CA 1
ATOM 1678 C C . GLU A 1 208 ? -5.700 5.910 -17.989 1.00 85.69 208 GLU A C 1
ATOM 1680 O O . GLU A 1 208 ? -6.513 5.853 -18.919 1.00 85.69 208 GLU A O 1
ATOM 1685 N N . THR A 1 209 ? -4.506 5.340 -18.084 1.00 84.56 209 THR A N 1
ATOM 1686 C CA . THR A 1 209 ? -3.984 4.828 -19.351 1.00 84.56 209 THR A CA 1
ATOM 1687 C C . THR A 1 209 ? -4.174 3.321 -19.536 1.00 84.56 209 THR A C 1
ATOM 1689 O O . THR A 1 209 ? -4.222 2.858 -20.681 1.00 84.56 209 THR A O 1
ATOM 1692 N N . ILE A 1 210 ? -4.326 2.546 -18.453 1.00 86.19 210 ILE A N 1
ATOM 1693 C CA . ILE A 1 210 ? -4.379 1.077 -18.484 1.00 86.19 210 ILE A CA 1
ATOM 1694 C C . ILE A 1 210 ? -5.732 0.573 -17.933 1.00 86.19 210 ILE A C 1
ATOM 1696 O O . ILE A 1 210 ? -5.965 0.570 -16.722 1.00 86.19 210 ILE A O 1
ATOM 1700 N N . PRO A 1 211 ? -6.636 0.045 -18.789 1.00 89.44 211 PRO A N 1
ATOM 1701 C CA . PRO A 1 211 ? -8.000 -0.310 -18.381 1.00 89.44 211 PRO A CA 1
ATOM 1702 C C . PRO A 1 211 ? -8.122 -1.357 -17.265 1.00 89.44 211 PRO A C 1
ATOM 1704 O O . PRO A 1 211 ? -9.098 -1.336 -16.517 1.00 89.44 211 PRO A O 1
ATOM 1707 N N . CYS A 1 212 ? -7.191 -2.312 -17.158 1.00 86.88 212 CYS A N 1
ATOM 1708 C CA . CYS A 1 212 ? -7.239 -3.313 -16.087 1.00 86.88 212 CYS A CA 1
ATOM 1709 C C . CYS A 1 212 ? -6.842 -2.731 -14.723 1.00 86.88 212 CYS A C 1
ATOM 1711 O O . CYS A 1 212 ? -7.404 -3.153 -13.714 1.00 86.88 212 CYS A O 1
ATOM 1713 N N . ILE A 1 213 ? -5.939 -1.746 -14.708 1.00 88.25 213 ILE A N 1
ATOM 1714 C CA . ILE A 1 213 ? -5.546 -1.006 -13.505 1.00 88.25 213 ILE A CA 1
ATOM 1715 C C . ILE A 1 213 ? -6.694 -0.090 -13.091 1.00 88.25 213 ILE A C 1
ATOM 1717 O O . ILE A 1 213 ? -7.133 -0.177 -11.947 1.00 88.25 213 ILE A O 1
ATOM 1721 N N . ARG A 1 214 ? -7.283 0.656 -14.041 1.00 89.69 214 ARG A N 1
ATOM 1722 C CA . ARG A 1 214 ? -8.471 1.487 -13.788 1.00 89.69 214 ARG A CA 1
ATOM 1723 C C . ARG A 1 214 ? -9.584 0.715 -13.083 1.00 89.69 214 ARG A C 1
ATOM 1725 O O . ARG A 1 214 ? -10.049 1.126 -12.037 1.00 89.69 214 ARG A O 1
ATOM 1732 N N . LYS A 1 215 ? -9.965 -0.459 -13.598 1.00 91.06 215 LYS A N 1
ATOM 1733 C CA . LYS A 1 215 ? -11.042 -1.267 -12.995 1.00 91.06 215 LYS A CA 1
ATOM 1734 C C . LYS A 1 215 ? -10.760 -1.681 -11.547 1.00 91.06 215 LYS A C 1
ATOM 1736 O O . LYS A 1 215 ? -11.699 -1.782 -10.761 1.00 91.06 215 LYS A O 1
ATOM 1741 N N . LYS A 1 216 ? -9.499 -1.974 -11.207 1.00 89.56 216 LYS A N 1
ATOM 1742 C CA . LYS A 1 216 ? -9.102 -2.279 -9.824 1.00 89.56 216 LYS A CA 1
ATOM 1743 C C . LYS A 1 216 ? -9.158 -1.022 -8.953 1.00 89.56 216 LYS A C 1
ATOM 1745 O O . LYS A 1 216 ? -9.702 -1.098 -7.854 1.00 89.56 216 LYS A O 1
ATOM 1750 N N . ALA A 1 217 ? -8.657 0.103 -9.465 1.00 89.00 217 ALA A N 1
ATOM 1751 C CA . ALA A 1 217 ? -8.708 1.400 -8.795 1.00 89.00 217 ALA A CA 1
ATOM 1752 C C . ALA A 1 217 ? -10.157 1.833 -8.520 1.00 89.00 217 ALA A C 1
ATOM 1754 O O . ALA A 1 217 ? -10.506 2.057 -7.368 1.00 89.00 217 ALA A O 1
ATOM 1755 N N . ASP A 1 218 ? -11.030 1.817 -9.531 1.00 90.62 218 ASP A N 1
ATOM 1756 C CA . ASP A 1 218 ? -12.457 2.147 -9.409 1.00 90.62 218 ASP A CA 1
ATOM 1757 C C . ASP A 1 218 ? -13.153 1.280 -8.349 1.00 90.62 218 ASP A C 1
ATOM 1759 O O . ASP A 1 218 ? -13.980 1.758 -7.570 1.00 90.62 218 ASP A O 1
ATOM 1763 N N . TRP A 1 219 ? -12.821 -0.017 -8.301 1.00 92.44 219 TRP A N 1
ATOM 1764 C CA . TRP A 1 219 ? -13.376 -0.920 -7.296 1.00 92.44 219 TRP A CA 1
ATOM 1765 C C . TRP A 1 219 ? -12.941 -0.529 -5.884 1.00 92.44 219 TRP A C 1
ATOM 1767 O O . TRP A 1 219 ? -13.783 -0.548 -4.989 1.00 92.44 219 TRP A O 1
ATOM 1777 N N . ALA A 1 220 ? -11.665 -0.184 -5.689 1.00 89.81 220 ALA A N 1
ATOM 1778 C CA . ALA A 1 220 ? -11.128 0.229 -4.396 1.00 89.81 220 ALA A CA 1
ATOM 1779 C C . ALA A 1 220 ? -11.702 1.586 -3.960 1.00 89.81 220 ALA A C 1
ATOM 1781 O O . ALA A 1 220 ? -12.264 1.669 -2.871 1.00 89.81 220 ALA A O 1
ATOM 1782 N N . ILE A 1 221 ? -11.666 2.597 -4.838 1.00 89.19 221 ILE A N 1
ATOM 1783 C CA . ILE A 1 221 ? -12.204 3.950 -4.602 1.00 89.19 221 ILE A CA 1
ATOM 1784 C C . ILE A 1 221 ? -13.670 3.886 -4.181 1.00 89.19 221 ILE A C 1
ATOM 1786 O O . ILE A 1 221 ? -14.060 4.511 -3.197 1.00 89.19 221 ILE A O 1
ATOM 1790 N N . ARG A 1 222 ? -14.475 3.041 -4.838 1.00 91.31 222 ARG A N 1
ATOM 1791 C CA . ARG A 1 222 ? -15.873 2.836 -4.448 1.00 91.31 222 ARG A CA 1
ATOM 1792 C C . ARG A 1 222 ? -16.020 2.477 -2.967 1.00 91.31 222 ARG A C 1
ATOM 1794 O O . ARG A 1 222 ? -16.938 2.977 -2.336 1.00 91.31 222 ARG A O 1
ATOM 1801 N N . TRP A 1 223 ? -15.157 1.630 -2.403 1.00 89.81 223 TRP A N 1
ATOM 1802 C CA . TRP A 1 223 ? -15.234 1.253 -0.982 1.00 89.81 223 TRP A CA 1
ATOM 1803 C C . TRP A 1 223 ? -14.753 2.350 -0.028 1.00 89.81 223 TRP A C 1
ATOM 1805 O O . TRP A 1 223 ? -15.197 2.382 1.120 1.00 89.81 223 TRP A O 1
ATOM 1815 N N . ILE A 1 224 ? -13.882 3.246 -0.497 1.00 85.81 224 ILE A N 1
ATOM 1816 C CA . ILE A 1 224 ? -13.438 4.433 0.249 1.00 85.81 224 ILE A CA 1
ATOM 1817 C C . ILE A 1 224 ? -14.600 5.420 0.367 1.00 85.81 224 ILE A C 1
ATOM 1819 O O . ILE A 1 224 ? -14.966 5.853 1.466 1.00 85.81 224 ILE A O 1
ATOM 1823 N N . GLU A 1 225 ? -15.227 5.721 -0.768 1.00 87.25 225 GLU A N 1
ATOM 1824 C CA . GLU A 1 225 ? -16.316 6.690 -0.883 1.00 87.25 225 GLU A CA 1
ATOM 1825 C C . GLU A 1 225 ? -17.646 6.173 -0.308 1.00 87.25 225 GLU A C 1
ATOM 1827 O O . GLU A 1 225 ? -18.535 6.967 0.011 1.00 87.25 225 GLU A O 1
ATOM 1832 N N . ASP A 1 226 ? -17.789 4.856 -0.134 1.00 87.12 226 ASP A N 1
ATOM 1833 C CA . ASP A 1 226 ? -19.021 4.220 0.331 1.00 87.12 226 ASP A CA 1
ATOM 1834 C C . ASP A 1 226 ? -19.345 4.537 1.804 1.00 87.12 226 ASP A C 1
ATOM 1836 O O . ASP A 1 226 ? -18.731 4.038 2.759 1.00 87.12 226 ASP A O 1
ATOM 1840 N N . LYS A 1 227 ? -20.382 5.358 1.989 1.00 83.81 227 LYS A N 1
ATOM 1841 C CA . LYS A 1 227 ? -20.939 5.751 3.294 1.00 83.81 227 LYS A CA 1
ATOM 1842 C C . LYS A 1 227 ? -22.016 4.786 3.801 1.00 83.81 227 LYS A C 1
ATOM 1844 O O . LYS A 1 227 ? -22.411 4.863 4.966 1.00 83.81 227 LYS A O 1
ATOM 1849 N N . ASP A 1 228 ? -22.481 3.878 2.949 1.00 87.00 228 ASP A N 1
ATOM 1850 C CA . ASP A 1 228 ? -23.550 2.932 3.241 1.00 87.00 228 ASP A CA 1
ATOM 1851 C C . ASP A 1 228 ? -23.045 1.566 3.722 1.00 87.00 228 ASP A C 1
ATOM 1853 O O . ASP A 1 228 ? -23.765 0.869 4.442 1.00 87.00 228 ASP A O 1
ATOM 1857 N N . SER A 1 229 ? -21.812 1.183 3.419 1.00 89.56 229 SER A N 1
ATOM 1858 C CA . SER A 1 229 ? -21.232 -0.032 4.001 1.00 89.56 229 SER A CA 1
ATOM 1859 C C . SER A 1 229 ? -20.853 0.140 5.476 1.00 89.56 229 SER A C 1
ATOM 1861 O O . SER A 1 229 ? -20.570 1.242 5.955 1.00 89.56 229 SER A O 1
ATOM 1863 N N . THR A 1 230 ? -20.845 -0.968 6.215 1.00 90.94 230 THR A N 1
ATOM 1864 C CA . THR A 1 230 ? -20.326 -1.037 7.589 1.00 90.94 230 THR A CA 1
ATOM 1865 C C . THR A 1 230 ? -18.796 -1.021 7.597 1.00 90.94 230 THR A C 1
ATOM 1867 O O .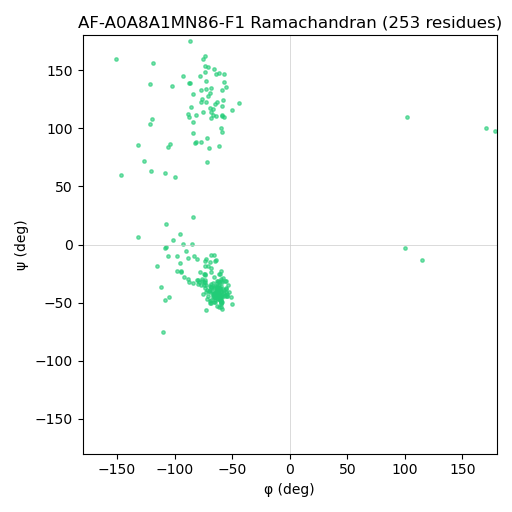 THR A 1 230 ? -18.148 -1.369 6.605 1.00 90.94 230 THR A O 1
ATOM 1870 N N . PHE A 1 231 ? -18.202 -0.665 8.733 1.00 90.44 231 PHE A N 1
ATOM 1871 C CA . PHE A 1 231 ? -16.775 -0.807 9.003 1.00 90.44 231 PHE A CA 1
ATOM 1872 C C . PHE A 1 231 ? -16.296 -2.230 8.704 1.00 90.44 231 PHE A C 1
ATOM 1874 O O . PHE A 1 231 ? -15.294 -2.404 8.020 1.00 90.44 231 PHE A O 1
ATOM 1881 N N . ALA A 1 232 ? -17.036 -3.256 9.139 1.00 91.75 232 ALA A N 1
ATOM 1882 C CA . ALA A 1 232 ? -16.669 -4.652 8.901 1.00 91.75 232 ALA A CA 1
ATOM 1883 C C . ALA A 1 232 ? -16.655 -5.017 7.404 1.00 91.75 232 ALA A C 1
ATOM 1885 O O . ALA A 1 232 ? -15.738 -5.696 6.943 1.00 91.75 232 ALA A O 1
ATOM 1886 N N . GLN A 1 233 ? -17.640 -4.548 6.628 1.00 92.56 233 GLN A N 1
ATOM 1887 C CA . GLN A 1 233 ? -17.670 -4.758 5.176 1.00 92.56 233 GLN A CA 1
ATOM 1888 C C . GLN A 1 233 ? -16.486 -4.075 4.491 1.00 92.56 233 GLN A C 1
ATOM 1890 O O . GLN A 1 233 ? -15.801 -4.704 3.683 1.00 92.56 233 GLN A O 1
ATOM 1895 N N . ARG A 1 234 ? -16.202 -2.819 4.859 1.00 91.50 234 ARG A N 1
ATOM 1896 C CA . ARG A 1 234 ? -15.035 -2.089 4.349 1.00 91.50 234 ARG A CA 1
ATOM 1897 C C . ARG A 1 234 ? -13.726 -2.771 4.744 1.00 91.50 234 ARG A C 1
ATOM 1899 O O . ARG A 1 234 ? -12.835 -2.881 3.911 1.00 91.50 234 ARG A O 1
ATOM 1906 N N . LEU A 1 235 ? -13.618 -3.279 5.971 1.00 92.31 235 LEU A N 1
ATOM 1907 C CA . LEU A 1 235 ? -12.432 -3.987 6.453 1.00 92.31 235 LEU A CA 1
ATOM 1908 C C . LEU A 1 235 ? -12.144 -5.235 5.607 1.00 92.31 235 LEU A C 1
ATOM 1910 O O . LEU A 1 235 ? -11.004 -5.459 5.211 1.00 92.31 235 LEU A O 1
ATOM 1914 N N . VAL A 1 236 ? -13.177 -6.013 5.267 1.00 94.62 236 VAL A N 1
ATOM 1915 C CA . VAL A 1 236 ? -13.039 -7.162 4.356 1.00 94.62 236 VAL A CA 1
ATOM 1916 C C . VAL A 1 236 ? -12.654 -6.712 2.947 1.00 94.62 236 VAL A C 1
ATOM 1918 O O . VAL A 1 236 ? -11.786 -7.328 2.328 1.00 94.62 236 VAL A O 1
ATOM 1921 N N . ALA A 1 237 ? -13.265 -5.640 2.436 1.00 92.06 237 ALA A N 1
ATOM 1922 C CA . ALA A 1 237 ? -12.929 -5.106 1.120 1.00 92.06 237 ALA A CA 1
ATOM 1923 C C . ALA A 1 237 ? -11.452 -4.687 1.038 1.00 92.06 237 ALA A C 1
ATOM 1925 O O . ALA A 1 237 ? -10.768 -5.053 0.087 1.00 92.06 237 ALA A O 1
ATOM 1926 N N . PHE A 1 238 ? -10.935 -4.006 2.061 1.00 89.44 238 PHE A N 1
ATOM 1927 C CA . PHE A 1 238 ? -9.534 -3.590 2.112 1.00 89.44 238 PHE A CA 1
ATOM 1928 C C . PHE A 1 238 ? -8.566 -4.742 2.358 1.00 89.44 238 PHE A C 1
ATOM 1930 O O . PHE A 1 238 ? -7.515 -4.788 1.726 1.00 89.44 238 PHE A O 1
ATOM 1937 N N . ALA A 1 239 ? -8.947 -5.742 3.154 1.00 92.06 239 ALA A N 1
ATOM 1938 C CA . ALA A 1 239 ? -8.180 -6.982 3.236 1.00 92.06 239 ALA A CA 1
ATOM 1939 C C . ALA A 1 239 ? -8.067 -7.681 1.865 1.00 92.06 239 ALA A C 1
ATOM 1941 O O . ALA A 1 239 ? -7.051 -8.310 1.576 1.00 92.06 239 ALA A O 1
ATOM 1942 N N . ALA A 1 240 ? -9.078 -7.555 0.995 1.00 92.19 240 ALA A N 1
ATOM 1943 C CA . ALA A 1 240 ? -9.007 -8.054 -0.377 1.00 92.19 240 ALA A CA 1
ATOM 1944 C C . ALA A 1 240 ? -8.121 -7.186 -1.291 1.00 92.19 240 ALA A C 1
ATOM 1946 O O . ALA A 1 240 ? -7.430 -7.747 -2.144 1.00 92.19 240 ALA A O 1
ATOM 1947 N N . VAL A 1 241 ? -8.091 -5.858 -1.113 1.00 89.62 241 VAL A N 1
ATOM 1948 C CA . VAL A 1 241 ? -7.127 -4.989 -1.819 1.00 89.62 241 VAL A CA 1
ATOM 1949 C C . VAL A 1 241 ? -5.701 -5.429 -1.483 1.00 89.62 241 VAL A C 1
ATOM 1951 O O . VAL A 1 241 ? -4.954 -5.829 -2.370 1.00 89.62 241 VAL A O 1
ATOM 1954 N N . GLU A 1 242 ? -5.369 -5.474 -0.199 1.00 89.38 242 GLU A N 1
ATOM 1955 C CA . GLU A 1 242 ? -4.027 -5.800 0.296 1.00 89.38 242 GLU A CA 1
ATOM 1956 C C . GLU A 1 242 ? -3.619 -7.249 -0.021 1.00 89.38 242 GLU A C 1
ATOM 1958 O O . GLU A 1 242 ? -2.548 -7.527 -0.558 1.00 89.38 242 GLU A O 1
ATOM 1963 N N . GLY A 1 243 ? -4.494 -8.211 0.283 1.00 88.38 243 GLY A N 1
ATOM 1964 C CA . GLY A 1 243 ? -4.150 -9.632 0.247 1.00 88.38 243 GLY A CA 1
ATOM 1965 C C . GLY A 1 243 ? -4.427 -10.336 -1.080 1.00 88.38 243 GLY A C 1
ATOM 1966 O O . GLY A 1 243 ? -3.763 -11.322 -1.394 1.00 88.38 243 GLY A O 1
ATOM 1967 N N . ILE A 1 244 ? -5.408 -9.875 -1.866 1.00 92.75 244 ILE A N 1
ATOM 1968 C CA . ILE A 1 244 ? -5.841 -10.564 -3.093 1.00 92.75 244 ILE A CA 1
ATOM 1969 C C . ILE A 1 244 ? -5.394 -9.796 -4.333 1.00 92.75 244 ILE A C 1
ATOM 1971 O O . ILE A 1 244 ? -4.829 -10.409 -5.242 1.00 92.75 244 ILE A O 1
ATOM 1975 N N . PHE A 1 245 ? -5.604 -8.477 -4.400 1.00 88.62 245 PHE A N 1
ATOM 1976 C CA . PHE A 1 245 ? -5.365 -7.723 -5.640 1.00 88.62 245 PHE A CA 1
ATOM 1977 C C . PHE A 1 245 ? -3.892 -7.686 -6.051 1.00 88.62 245 PHE A C 1
ATOM 1979 O O . PHE A 1 245 ? -3.622 -7.620 -7.258 1.00 88.62 245 PHE A O 1
ATOM 1986 N N . PHE A 1 246 ? -2.979 -7.784 -5.082 1.00 88.06 246 PHE A N 1
ATOM 1987 C CA . PHE A 1 246 ? -1.532 -7.818 -5.295 1.00 88.06 246 PHE A CA 1
ATOM 1988 C C . PHE A 1 246 ? -0.929 -9.226 -5.349 1.00 88.06 246 PHE A C 1
ATOM 1990 O O . PHE A 1 246 ? 0.178 -9.395 -5.857 1.00 88.06 246 PHE A O 1
ATOM 1997 N N . SER A 1 247 ? -1.653 -10.254 -4.895 1.00 93.25 247 SER A N 1
ATOM 1998 C CA . SER A 1 247 ? -1.123 -11.624 -4.769 1.00 93.25 247 SER A CA 1
ATOM 1999 C C . SER A 1 247 ? -0.516 -12.174 -6.065 1.00 93.25 247 SER A C 1
ATOM 2001 O O . SER A 1 247 ? 0.577 -12.736 -6.048 1.00 93.25 247 SER A O 1
ATOM 2003 N N . GLY A 1 248 ? -1.190 -11.970 -7.201 1.00 93.94 248 GLY A N 1
ATOM 2004 C CA . GLY A 1 248 ? -0.696 -12.400 -8.510 1.00 93.94 248 GLY A CA 1
ATOM 2005 C C . GLY A 1 248 ? 0.575 -11.664 -8.939 1.00 93.94 248 GLY A C 1
ATOM 2006 O O . GLY A 1 248 ? 1.477 -12.287 -9.492 1.00 93.94 248 GLY A O 1
ATOM 2007 N N . SER A 1 249 ? 0.671 -10.367 -8.633 1.00 93.75 249 SER A N 1
ATOM 2008 C CA . SER A 1 249 ? 1.858 -9.559 -8.919 1.00 93.75 249 SER A CA 1
ATOM 2009 C C . SER A 1 249 ? 3.056 -10.046 -8.110 1.00 93.75 249 SER A C 1
ATOM 2011 O O . SER A 1 249 ? 4.100 -10.335 -8.690 1.00 93.75 249 SER A O 1
ATOM 2013 N N . PHE A 1 250 ? 2.896 -10.236 -6.795 1.00 94.06 250 PHE A N 1
ATOM 2014 C CA . PHE A 1 250 ? 3.965 -10.786 -5.961 1.00 94.06 250 PHE A CA 1
ATOM 2015 C C . PHE A 1 250 ? 4.385 -12.175 -6.440 1.00 94.06 250 PHE A C 1
ATOM 2017 O O . PHE A 1 250 ? 5.567 -12.398 -6.681 1.00 94.06 250 PHE A O 1
ATOM 2024 N N . ALA A 1 251 ? 3.432 -13.080 -6.680 1.00 95.88 251 ALA A N 1
ATOM 2025 C CA . ALA A 1 251 ? 3.736 -14.415 -7.192 1.00 95.88 251 ALA A CA 1
ATOM 2026 C C . ALA A 1 251 ? 4.545 -14.377 -8.502 1.00 95.88 251 ALA A C 1
ATOM 2028 O O . ALA A 1 251 ? 5.450 -15.186 -8.675 1.00 95.88 251 ALA A O 1
ATOM 2029 N N . SER A 1 252 ? 4.248 -13.427 -9.395 1.00 95.12 252 SER A N 1
ATOM 2030 C CA . SER A 1 252 ? 4.959 -13.276 -10.668 1.00 95.12 252 SER A CA 1
ATOM 2031 C C . SER A 1 252 ? 6.366 -12.685 -10.551 1.00 95.12 252 SER A C 1
ATOM 2033 O O . SER A 1 252 ? 7.190 -12.953 -11.412 1.00 95.12 252 SER A O 1
ATOM 2035 N N . ILE A 1 253 ? 6.652 -11.905 -9.505 1.00 94.25 253 ILE A N 1
ATOM 2036 C CA . ILE A 1 253 ? 7.992 -11.348 -9.252 1.00 94.25 253 ILE A CA 1
ATOM 2037 C C . ILE A 1 253 ? 8.902 -12.386 -8.582 1.00 94.25 253 ILE A C 1
ATOM 2039 O O . ILE A 1 253 ? 10.108 -12.380 -8.792 1.00 94.25 253 ILE A O 1
ATOM 2043 N N . PHE A 1 254 ? 8.330 -13.290 -7.781 1.00 94.81 254 PHE A N 1
ATOM 2044 C CA . PHE A 1 254 ? 9.065 -14.405 -7.173 1.00 94.81 254 PHE A CA 1
ATOM 2045 C C . PHE A 1 254 ? 9.426 -15.531 -8.160 1.00 94.81 254 PHE A C 1
ATOM 2047 O O . PHE A 1 254 ? 10.205 -16.413 -7.791 1.00 94.81 254 PHE A O 1
ATOM 2054 N N . TRP A 1 255 ? 8.818 -15.541 -9.350 1.00 93.25 255 TRP A N 1
ATOM 2055 C CA . TRP A 1 255 ? 9.068 -16.512 -10.419 1.00 93.25 255 TRP A CA 1
ATOM 2056 C C . TRP A 1 255 ? 10.405 -16.244 -11.117 1.00 93.25 255 TRP A C 1
ATOM 2058 O O . TRP A 1 255 ? 11.184 -17.219 -11.247 1.00 93.25 255 TRP A O 1
#

InterPro domains:
  IPR000358 Ribonucleotide reductase small subunit family [PF00268] (88-255)
  IPR000358 Ribonucleotide reductase small subunit family [PTHR23409] (76-255)
  IPR009078 Ferritin-like superfamily [SSF47240] (68-255)
  IPR012348 Ribonucleotide reductase-like [G3DSA:1.10.620.20] (44-255)
  IPR030475 Ribonucleotide reductase small subunit, acitve site [PS00368] (178-194)
  IPR033909 Ribonucleotide reductase small subunit [cd01049] (89-255)

Sequence (255 aa):
MAAQVTPSKQAASSLENLKMNDSPAKKLNFEPTGKENAPIPVPLVLDPELLKKTETSARKPEEGEKKALTGVKALEADEPLLQENPNRFVLFPLKYHEIWQMYKKAEASFWTAEEIDLSKDLHDWNNRLNDDERYFISHVLAFFAASDGIVNENLVERFSGEVQVPEARCFYGFQIMMENIHSETYSLLIDTYIKEPKQRTYLFDAIETIPCIRKKADWAIRWIEDKDSTFAQRLVAFAAVEGIFFSGSFASIFW

Nearest PDB structures (foldseek):
  3olj-assembly1_D  TM=9.731E-01  e=1.163E-16  Homo sapiens
  3vpn-assembly1_B  TM=9.781E-01  e=1.889E-16  Homo sapiens
  1h0n-assembly1_A  TM=9.818E-01  e=1.482E-16  Mus musculus
  3vpo-assembly1_B  TM=9.752E-01  e=2.923E-16  Homo sapiens
  1jk0-assembly1_A  TM=9.345E-01  e=1.561E-14  Saccharomyces cerevisiae